Protein AF-A0A8T1AD90-F1 (afdb_monomer)

Foldseek 3Di:
DDDPVNVVVVDPPDDAPFPDAQLDCPLADQDPVLVVVVDDPVDCVSSVVLVVLLVLLVVLLPPDPPPPDPDPPNSVNRVSRRVSRVVCNVPVPVSVVSSVVSNVCSCQQPLLNLQVVQQVVCVVVPHARAAEPPDDRPPDDVPGDHDYPCLLVPVDPRDDDPVSNVSNVSSVVSVVVVPDDPPDDDDDDDDDDDDDDDDDDDDDDPDDDDDDPDDDDDDPPDDDDDD

pLDDT: mean 71.83, std 21.8, range [30.34, 95.38]

Structure (mmCIF, N/CA/C/O backbone):
data_AF-A0A8T1AD90-F1
#
_entry.id   AF-A0A8T1AD90-F1
#
loop_
_atom_site.group_PDB
_atom_site.id
_atom_site.type_symbol
_atom_site.label_atom_id
_atom_site.label_alt_id
_atom_site.label_comp_id
_atom_site.label_asym_id
_atom_site.label_entity_id
_atom_site.label_seq_id
_atom_site.pdbx_PDB_ins_code
_atom_site.Cartn_x
_atom_site.Cartn_y
_atom_site.Cartn_z
_atom_site.occupancy
_atom_site.B_iso_or_equiv
_atom_site.auth_seq_id
_atom_site.auth_comp_id
_atom_site.auth_asym_id
_atom_site.auth_atom_id
_atom_site.pdbx_PDB_model_num
ATOM 1 N N . MET A 1 1 ? -10.059 11.463 -16.203 1.00 47.72 1 MET A N 1
ATOM 2 C CA . MET A 1 1 ? -8.602 11.655 -16.019 1.00 47.72 1 MET A CA 1
ATOM 3 C C . MET A 1 1 ? -8.106 12.549 -17.139 1.00 47.72 1 MET A C 1
ATOM 5 O O . MET A 1 1 ? -8.486 12.260 -18.266 1.00 47.72 1 MET A O 1
ATOM 9 N N . PRO A 1 2 ? -7.316 13.602 -16.873 1.00 40.94 2 PRO A N 1
ATOM 10 C CA . PRO A 1 2 ? -6.722 14.386 -17.947 1.00 40.94 2 PRO A CA 1
ATOM 11 C C . PRO A 1 2 ? -5.694 13.547 -18.714 1.00 40.94 2 PRO A C 1
ATOM 13 O O . PRO A 1 2 ? -4.922 12.783 -18.128 1.00 40.94 2 PRO A O 1
ATOM 16 N N . SER A 1 3 ? -5.729 13.675 -20.031 1.00 43.53 3 SER A N 1
ATOM 17 C CA . SER A 1 3 ? -4.848 13.013 -20.989 1.00 43.53 3 SER A CA 1
ATOM 18 C C . SER A 1 3 ? -3.426 13.592 -20.950 1.00 43.53 3 SER A C 1
ATOM 20 O O . SER A 1 3 ? -3.210 14.742 -20.562 1.00 43.53 3 SER A O 1
ATOM 22 N N . ALA A 1 4 ? -2.431 12.813 -21.386 1.00 50.38 4 ALA A N 1
ATOM 23 C CA . ALA A 1 4 ? -1.034 13.262 -21.455 1.00 50.38 4 ALA A CA 1
ATOM 24 C C . ALA A 1 4 ? -0.864 14.552 -22.291 1.00 50.38 4 ALA A C 1
ATOM 26 O O . ALA A 1 4 ? -0.033 15.399 -21.965 1.00 50.38 4 ALA A O 1
ATOM 27 N N . SER A 1 5 ? -1.704 14.739 -23.314 1.00 48.34 5 SER A N 1
ATOM 28 C CA . SER A 1 5 ? -1.765 15.938 -24.161 1.00 48.34 5 SER A CA 1
ATOM 29 C C . SER A 1 5 ? -2.333 17.170 -23.447 1.00 48.34 5 SER A C 1
ATOM 31 O O . SER A 1 5 ? -1.858 18.285 -23.674 1.00 48.34 5 SER A O 1
ATOM 33 N N . GLU A 1 6 ? -3.305 16.995 -22.548 1.00 47.72 6 GLU A N 1
ATOM 34 C CA . GLU A 1 6 ? -3.848 18.088 -21.725 1.00 47.72 6 GLU A CA 1
ATOM 35 C C . GLU A 1 6 ? -2.859 18.530 -20.643 1.00 47.72 6 GLU A C 1
ATOM 37 O O . GLU A 1 6 ? -2.827 19.704 -20.272 1.00 47.72 6 GLU A O 1
ATOM 42 N N . ILE A 1 7 ? -2.019 17.609 -20.164 1.00 55.69 7 ILE A N 1
ATOM 43 C CA . ILE A 1 7 ? -0.925 17.916 -19.236 1.00 55.69 7 ILE A CA 1
ATOM 44 C C . ILE A 1 7 ? 0.184 18.683 -19.973 1.00 55.69 7 ILE A C 1
ATOM 46 O O . ILE A 1 7 ? 0.653 19.697 -19.464 1.00 55.69 7 ILE A O 1
ATOM 50 N N . ALA A 1 8 ? 0.543 18.265 -21.193 1.00 53.84 8 ALA A N 1
ATOM 51 C CA . ALA A 1 8 ? 1.548 18.936 -22.021 1.00 53.84 8 ALA A CA 1
ATOM 52 C C . ALA A 1 8 ? 1.133 20.358 -22.444 1.00 53.84 8 ALA A C 1
ATOM 54 O O . ALA A 1 8 ? 1.942 21.280 -22.381 1.00 53.84 8 ALA A O 1
ATOM 55 N N . SER A 1 9 ? -0.137 20.565 -22.806 1.00 55.19 9 SER A N 1
ATOM 56 C CA . SER A 1 9 ? -0.633 21.872 -23.276 1.00 55.19 9 SER A CA 1
ATOM 57 C C . SER A 1 9 ? -0.700 22.937 -22.173 1.00 55.19 9 SER A C 1
ATOM 59 O O . SER A 1 9 ? -0.642 24.129 -22.461 1.00 55.19 9 SER A O 1
ATOM 61 N N . ARG A 1 10 ? -0.785 22.530 -20.898 1.00 54.84 10 ARG A N 1
ATOM 62 C CA . ARG A 1 10 ? -0.730 23.447 -19.743 1.00 54.84 10 ARG A CA 1
ATOM 63 C C . ARG A 1 10 ? 0.702 23.884 -19.389 1.00 54.84 10 ARG A C 1
ATOM 65 O O . ARG A 1 10 ? 0.864 24.833 -18.628 1.00 54.84 10 ARG A O 1
ATOM 72 N N . LEU A 1 11 ? 1.728 23.210 -19.920 1.00 56.22 11 LEU A N 1
ATOM 73 C CA . LEU A 1 11 ? 3.147 23.365 -19.568 1.00 56.22 11 LEU A CA 1
ATOM 74 C C . LEU A 1 11 ? 3.902 24.318 -20.510 1.00 56.22 11 LEU A C 1
ATOM 76 O O . LEU A 1 11 ? 4.993 23.994 -20.977 1.00 56.22 11 LEU A O 1
ATOM 80 N N . GLY A 1 12 ? 3.346 25.503 -20.782 1.00 42.62 12 GLY A N 1
ATOM 81 C CA . GLY A 1 12 ? 4.057 26.553 -21.517 1.00 42.62 12 GLY A CA 1
ATOM 82 C C . GLY A 1 12 ? 5.524 26.691 -21.068 1.00 42.62 12 GLY A C 1
ATOM 83 O O . GLY A 1 12 ? 5.806 27.009 -19.917 1.00 42.62 12 GLY A O 1
ATOM 84 N N . ALA A 1 13 ? 6.444 26.393 -21.991 1.00 45.44 13 ALA A N 1
ATOM 85 C CA . ALA A 1 13 ? 7.858 26.780 -22.034 1.00 45.44 13 ALA A CA 1
ATOM 86 C C . ALA A 1 13 ? 8.717 26.689 -20.748 1.00 45.44 13 ALA A C 1
ATOM 88 O O . ALA A 1 13 ? 9.673 27.445 -20.604 1.00 45.44 13 ALA A O 1
ATOM 89 N N . THR A 1 14 ? 8.475 25.735 -19.848 1.00 47.16 14 THR A N 1
ATOM 90 C CA . THR A 1 14 ? 9.483 25.304 -18.854 1.00 47.16 14 THR A CA 1
ATOM 91 C C . THR A 1 14 ? 9.421 23.789 -18.687 1.00 47.16 14 THR A C 1
ATOM 93 O O . THR A 1 14 ? 8.702 23.251 -17.848 1.00 47.16 14 THR A O 1
ATOM 96 N N . SER A 1 15 ? 10.159 23.081 -19.546 1.00 45.94 15 SER A N 1
ATOM 97 C CA . SER A 1 15 ? 10.286 21.624 -19.473 1.00 45.94 15 SER A CA 1
ATOM 98 C C . SER A 1 15 ? 10.858 21.224 -18.105 1.00 45.94 15 SER A C 1
ATOM 100 O O . SER A 1 15 ? 11.921 21.726 -17.729 1.00 45.94 15 SER A O 1
ATOM 102 N N . PRO A 1 16 ? 10.201 20.340 -17.334 1.00 48.66 16 PRO A N 1
ATOM 103 C CA . PRO A 1 16 ? 10.769 19.844 -16.088 1.00 48.66 16 PRO A CA 1
ATOM 104 C C . PRO A 1 16 ? 12.030 18.998 -16.363 1.00 48.66 16 PRO A C 1
ATOM 106 O O . PRO A 1 16 ? 12.151 18.414 -17.441 1.00 48.66 16 PRO A O 1
ATOM 109 N N . PRO A 1 17 ? 12.947 18.855 -15.385 1.00 60.56 17 PRO A N 1
ATOM 110 C CA . PRO A 1 17 ? 14.215 18.124 -15.519 1.00 60.56 17 PRO A CA 1
ATOM 111 C C . PRO A 1 17 ? 14.019 16.600 -15.424 1.00 60.56 17 PRO A C 1
ATOM 113 O O . PRO A 1 17 ? 14.786 15.902 -14.767 1.00 60.56 17 PRO A O 1
ATOM 116 N N . ASN A 1 18 ? 12.935 16.076 -15.992 1.00 57.66 18 ASN A N 1
ATOM 117 C CA . ASN A 1 18 ? 12.527 14.688 -15.822 1.00 57.66 18 ASN A CA 1
ATOM 118 C C . ASN A 1 18 ? 12.572 13.976 -17.182 1.00 57.66 18 ASN A C 1
ATOM 120 O O . ASN A 1 18 ? 11.728 14.271 -18.024 1.00 57.66 18 ASN A O 1
ATOM 124 N N . PRO A 1 19 ? 13.524 13.046 -17.403 1.00 62.25 19 PRO A N 1
ATOM 125 C CA . PRO A 1 19 ? 13.692 12.373 -18.693 1.00 62.25 19 PRO A CA 1
ATOM 126 C C . PRO A 1 19 ? 12.549 11.407 -19.038 1.00 62.25 19 PRO A C 1
ATOM 128 O O . PRO A 1 19 ? 12.334 11.123 -20.211 1.00 62.25 19 PRO A O 1
ATOM 131 N N . ILE A 1 20 ? 11.802 10.914 -18.042 1.00 67.69 20 ILE A N 1
ATOM 132 C CA . ILE A 1 20 ? 10.651 10.023 -18.244 1.00 67.69 20 ILE A CA 1
ATOM 133 C C . ILE A 1 20 ? 9.374 10.749 -17.782 1.00 67.69 20 ILE A C 1
ATOM 135 O O . ILE A 1 20 ? 9.349 11.297 -16.673 1.00 67.69 20 ILE A O 1
ATOM 139 N N . PRO A 1 21 ? 8.305 10.783 -18.602 1.00 76.38 21 PRO A N 1
ATOM 140 C CA . PRO A 1 21 ? 7.024 11.327 -18.173 1.00 76.38 21 PRO A CA 1
ATOM 141 C C . PRO A 1 21 ? 6.379 10.453 -17.090 1.00 76.38 21 PRO A C 1
ATOM 143 O O . PRO A 1 21 ? 6.523 9.229 -17.075 1.00 76.38 21 PRO A O 1
ATOM 146 N N . LEU A 1 22 ? 5.627 11.080 -16.184 1.00 84.88 22 LEU A N 1
ATOM 147 C CA . LEU A 1 22 ? 4.940 10.380 -15.101 1.00 84.88 22 LEU A CA 1
ATOM 148 C C . LEU A 1 22 ? 4.026 9.269 -15.644 1.00 84.88 22 LEU A C 1
ATOM 150 O O . LEU A 1 22 ? 3.240 9.503 -16.560 1.00 84.88 22 LEU A O 1
ATOM 154 N N . TYR A 1 23 ? 4.117 8.081 -15.042 1.00 86.62 23 TYR A N 1
ATOM 155 C CA . TYR A 1 23 ? 3.321 6.890 -15.375 1.00 86.62 23 TYR A CA 1
ATOM 156 C C . TYR A 1 23 ? 3.558 6.288 -16.764 1.00 86.62 23 TYR A C 1
ATOM 158 O O . TYR A 1 23 ? 2.853 5.360 -17.170 1.00 86.62 23 TYR A O 1
ATOM 166 N N . VAL A 1 24 ? 4.585 6.744 -17.480 1.00 87.38 24 VAL A N 1
ATOM 167 C CA . VAL A 1 24 ? 5.045 6.072 -18.695 1.00 87.38 24 VAL A CA 1
ATOM 168 C C . VAL A 1 24 ? 5.931 4.893 -18.304 1.00 87.38 24 VAL A C 1
ATOM 170 O O . VAL A 1 24 ? 6.946 5.060 -17.629 1.00 87.38 24 VAL A O 1
ATOM 173 N N . CYS A 1 25 ? 5.527 3.694 -18.728 1.00 87.88 25 CYS A N 1
ATOM 174 C CA . CYS A 1 25 ? 6.170 2.425 -18.368 1.00 87.88 25 CYS A CA 1
ATOM 175 C C . CYS A 1 25 ? 7.038 1.835 -19.494 1.00 87.88 25 CYS A C 1
ATOM 177 O O . CYS A 1 25 ? 7.529 0.718 -19.356 1.00 87.88 25 CYS A O 1
ATOM 179 N N . SER A 1 26 ? 7.222 2.542 -20.617 1.00 86.25 26 SER A N 1
ATOM 180 C CA . SER A 1 26 ? 8.004 2.047 -21.766 1.00 86.25 26 SER A CA 1
ATOM 181 C C . SER A 1 26 ? 9.475 1.797 -21.428 1.00 86.25 26 SER A C 1
ATOM 183 O O . SER A 1 26 ? 10.098 0.928 -22.021 1.00 86.25 26 SER A O 1
ATOM 185 N N .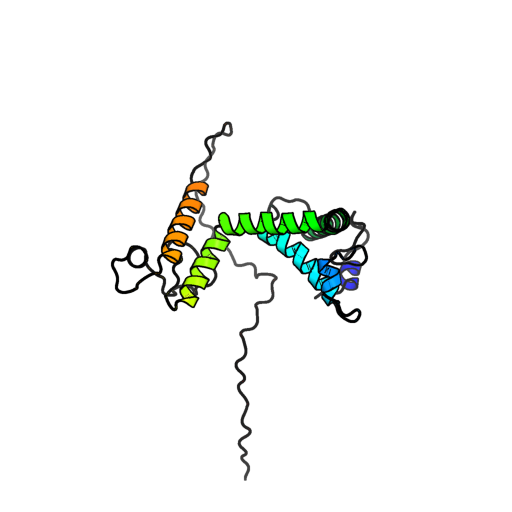 ALA A 1 27 ? 10.014 2.535 -20.457 1.00 88.69 27 ALA A N 1
ATOM 186 C CA . ALA A 1 27 ? 11.382 2.380 -19.979 1.00 88.69 27 ALA A CA 1
ATOM 187 C C . ALA A 1 27 ? 11.537 1.310 -18.882 1.00 88.69 27 ALA A C 1
ATOM 189 O O . ALA A 1 27 ? 12.661 1.048 -18.471 1.00 88.69 27 ALA A O 1
ATOM 190 N N . ILE A 1 28 ? 10.448 0.725 -18.371 1.00 92.06 28 ILE A N 1
ATOM 191 C CA . ILE A 1 28 ? 10.500 -0.303 -17.320 1.00 92.06 28 ILE A CA 1
ATOM 192 C C . ILE A 1 28 ? 10.705 -1.666 -17.979 1.00 92.06 28 ILE A C 1
ATOM 194 O O . ILE A 1 28 ? 10.002 -1.979 -18.940 1.00 92.06 28 ILE A O 1
ATOM 198 N N . VAL A 1 29 ? 11.624 -2.476 -17.457 1.00 92.38 29 VAL A N 1
ATOM 199 C CA . VAL A 1 29 ? 11.829 -3.870 -17.879 1.00 92.38 29 VAL A CA 1
ATOM 200 C C . VAL A 1 29 ? 11.036 -4.791 -16.955 1.00 92.38 29 VAL A C 1
ATOM 202 O O . VAL A 1 29 ? 11.099 -4.644 -15.735 1.00 92.38 29 VAL A O 1
ATOM 205 N N . ASP A 1 30 ? 10.284 -5.730 -17.531 1.00 93.12 30 ASP A N 1
ATOM 206 C CA . ASP A 1 30 ? 9.505 -6.694 -16.751 1.00 93.12 30 ASP A CA 1
ATOM 207 C C . ASP A 1 30 ? 10.438 -7.674 -16.036 1.00 93.12 30 ASP A C 1
ATOM 209 O O . ASP A 1 30 ? 11.287 -8.320 -16.653 1.00 93.12 30 ASP A O 1
ATOM 213 N N . ASP A 1 31 ? 10.280 -7.781 -14.719 1.00 92.94 31 ASP A N 1
ATOM 214 C CA . ASP A 1 31 ? 10.932 -8.813 -13.928 1.00 92.94 31 ASP A CA 1
ATOM 215 C C . ASP A 1 31 ? 10.175 -10.144 -14.039 1.00 92.94 31 ASP A C 1
ATOM 217 O O . ASP A 1 31 ? 9.110 -10.214 -14.645 1.00 92.94 31 ASP A O 1
ATOM 221 N N . ALA A 1 32 ? 10.703 -11.218 -13.447 1.00 91.62 32 ALA A N 1
ATOM 222 C CA . ALA A 1 32 ? 10.071 -12.538 -13.535 1.00 91.62 32 ALA A CA 1
ATOM 223 C C . ALA A 1 32 ? 8.611 -12.536 -13.034 1.00 91.62 32 ALA A C 1
ATOM 225 O O . ALA A 1 32 ? 7.762 -13.201 -13.623 1.00 91.62 32 ALA A O 1
ATOM 226 N N . GLU A 1 33 ? 8.308 -11.762 -11.985 1.00 92.00 33 GLU A N 1
ATOM 227 C CA . GLU A 1 33 ? 6.943 -11.622 -11.467 1.00 92.00 33 GLU A CA 1
ATOM 228 C C . GLU A 1 33 ? 6.033 -10.849 -12.428 1.00 92.00 33 GLU A C 1
ATOM 230 O O . GLU A 1 33 ? 4.909 -11.283 -12.663 1.00 92.00 33 GLU A O 1
ATOM 235 N N . ALA A 1 34 ? 6.493 -9.732 -13.002 1.00 90.88 34 ALA A N 1
ATOM 236 C CA . ALA A 1 34 ? 5.720 -8.982 -13.992 1.00 90.88 34 ALA A CA 1
ATOM 237 C C . ALA A 1 34 ? 5.519 -9.782 -15.292 1.00 90.88 34 ALA A C 1
ATOM 239 O O . ALA A 1 34 ? 4.420 -9.796 -15.841 1.00 90.88 34 ALA A O 1
ATOM 240 N N . ALA A 1 35 ? 6.544 -10.502 -15.752 1.00 90.31 35 ALA A N 1
ATOM 241 C CA . ALA A 1 35 ? 6.473 -11.340 -16.947 1.00 90.31 35 ALA A CA 1
ATOM 242 C C . ALA A 1 35 ? 5.465 -12.493 -16.791 1.00 90.31 35 ALA A C 1
ATOM 244 O O . ALA A 1 35 ? 4.760 -12.829 -17.742 1.00 90.31 35 ALA A O 1
ATOM 245 N N . ALA A 1 36 ? 5.347 -13.058 -15.585 1.00 92.75 36 ALA A N 1
ATOM 246 C CA . ALA A 1 36 ? 4.388 -14.118 -15.276 1.00 92.75 36 ALA A CA 1
ATOM 247 C C . ALA A 1 36 ? 2.921 -13.649 -15.259 1.00 92.75 36 ALA A C 1
ATOM 249 O O . ALA A 1 36 ? 2.020 -14.482 -15.306 1.00 92.75 36 ALA A O 1
ATOM 250 N N . GLN A 1 37 ? 2.658 -12.336 -15.210 1.00 89.19 37 GLN A N 1
ATOM 251 C CA . GLN A 1 37 ? 1.289 -11.804 -15.246 1.00 89.19 37 GLN A CA 1
ATOM 252 C C . GLN A 1 37 ? 0.655 -11.866 -16.641 1.00 89.19 37 GLN A C 1
ATOM 254 O O . GLN A 1 37 ? -0.552 -11.672 -16.752 1.00 89.19 37 GLN A O 1
ATOM 259 N N . HIS A 1 38 ? 1.443 -12.119 -17.697 1.00 86.81 38 HIS A N 1
ATOM 260 C CA . HIS A 1 38 ? 0.965 -12.220 -19.082 1.00 86.81 38 HIS A CA 1
ATOM 261 C C . HIS A 1 38 ? 0.038 -11.061 -19.489 1.00 86.81 38 HIS A C 1
ATOM 263 O O . HIS A 1 38 ? -1.072 -11.276 -19.971 1.00 86.81 38 HIS A O 1
ATOM 269 N N . PHE A 1 39 ? 0.491 -9.822 -19.267 1.00 87.44 39 PHE A N 1
ATOM 270 C CA . PHE A 1 39 ? -0.317 -8.633 -19.532 1.00 87.44 39 PHE A CA 1
ATOM 271 C C . PHE A 1 39 ? -0.819 -8.581 -20.978 1.00 87.44 39 PHE A C 1
ATOM 273 O O . PHE A 1 39 ? -0.049 -8.764 -21.925 1.00 87.44 39 PHE A O 1
ATOM 280 N N . ASP A 1 40 ? -2.095 -8.236 -21.146 1.00 84.00 40 ASP A N 1
ATOM 281 C CA . ASP A 1 40 ? -2.649 -7.981 -22.470 1.00 84.00 40 ASP A CA 1
ATOM 282 C C . ASP A 1 40 ? -2.076 -6.671 -23.029 1.00 84.00 40 ASP A C 1
ATOM 284 O O . ASP A 1 40 ? -2.262 -5.590 -22.458 1.00 84.00 40 ASP A O 1
ATOM 288 N N . SER A 1 41 ? -1.405 -6.777 -24.178 1.00 78.88 41 SER A N 1
ATOM 289 C CA . SER A 1 41 ? -0.777 -5.661 -24.895 1.00 78.88 41 SER A CA 1
ATOM 290 C C . SER A 1 41 ? -1.779 -4.590 -25.341 1.00 78.88 41 SER A C 1
ATOM 292 O O . SER A 1 41 ? -1.384 -3.445 -25.560 1.00 78.88 41 SER A O 1
ATOM 294 N N . MET A 1 42 ? -3.065 -4.936 -25.451 1.00 77.56 42 MET A N 1
ATOM 295 C CA . MET A 1 42 ? -4.140 -4.012 -25.829 1.00 77.56 42 MET A CA 1
ATOM 296 C C . MET A 1 42 ? -4.718 -3.229 -24.645 1.00 77.56 42 MET A C 1
ATOM 298 O O . MET A 1 42 ? -5.578 -2.365 -24.831 1.00 77.56 42 MET A O 1
ATOM 302 N N . THR A 1 43 ? -4.259 -3.502 -23.423 1.00 86.00 43 THR A N 1
ATOM 303 C CA . THR A 1 43 ? -4.820 -2.914 -22.204 1.00 86.00 43 THR A CA 1
ATOM 304 C C . THR A 1 43 ? -3.791 -2.103 -21.427 1.00 86.00 43 THR A C 1
ATOM 306 O O . THR A 1 43 ? -2.580 -2.235 -21.583 1.00 86.00 43 THR A O 1
ATOM 309 N N . ASN A 1 44 ? -4.281 -1.278 -20.501 1.00 88.31 44 ASN A N 1
ATOM 310 C CA . ASN A 1 44 ? -3.424 -0.563 -19.560 1.00 88.31 44 ASN A CA 1
ATOM 311 C C . ASN A 1 44 ? -2.961 -1.433 -18.375 1.00 88.31 44 ASN A C 1
ATOM 313 O O . ASN A 1 44 ? -2.360 -0.893 -17.452 1.00 88.31 44 ASN A O 1
ATOM 317 N N . GLN A 1 45 ? -3.178 -2.756 -18.389 1.00 90.19 45 GLN A N 1
ATOM 318 C CA . GLN A 1 45 ? -2.883 -3.644 -17.253 1.00 90.19 45 GLN A CA 1
ATOM 319 C C . GLN A 1 45 ? -1.432 -3.543 -16.782 1.00 90.19 45 GLN A C 1
ATOM 321 O O . GLN A 1 45 ? -1.181 -3.321 -15.600 1.00 90.19 45 GLN A O 1
ATOM 326 N N . ARG A 1 46 ? -0.472 -3.628 -17.713 1.00 91.25 46 ARG A N 1
ATOM 327 C CA . ARG A 1 46 ? 0.958 -3.507 -17.395 1.00 91.25 46 ARG A CA 1
ATOM 328 C C . ARG A 1 46 ? 1.277 -2.164 -16.742 1.00 91.25 46 ARG A C 1
ATOM 330 O O . ARG A 1 46 ? 2.025 -2.083 -15.772 1.00 91.25 46 ARG A O 1
ATOM 337 N N . ARG A 1 47 ? 0.702 -1.090 -17.281 1.00 91.56 47 ARG A N 1
ATOM 338 C CA . ARG A 1 47 ? 0.905 0.263 -16.765 1.00 91.56 47 ARG A CA 1
ATOM 339 C C . ARG A 1 47 ? 0.316 0.394 -15.361 1.00 91.56 47 ARG A C 1
ATOM 341 O O . ARG A 1 47 ? 0.995 0.867 -14.456 1.00 91.56 47 ARG A O 1
ATOM 348 N N . ASP A 1 48 ? -0.919 -0.052 -15.176 1.00 91.62 48 ASP A N 1
ATOM 349 C CA . ASP A 1 48 ? -1.637 0.048 -13.908 1.00 91.62 48 ASP A CA 1
ATOM 350 C C . ASP A 1 48 ? -0.971 -0.818 -12.823 1.00 91.62 48 ASP A C 1
ATOM 352 O O . ASP A 1 48 ? -0.889 -0.396 -11.670 1.00 91.62 48 ASP A O 1
ATOM 356 N N . TYR A 1 49 ? -0.378 -1.955 -13.204 1.00 93.12 49 TYR A N 1
ATOM 357 C CA . TYR A 1 49 ? 0.452 -2.790 -12.334 1.00 93.12 49 TYR A CA 1
ATOM 358 C C . TYR A 1 49 ? 1.657 -2.029 -11.756 1.00 93.12 49 TYR A C 1
ATOM 360 O O . TYR A 1 49 ? 1.824 -1.953 -10.536 1.00 93.12 49 TYR A O 1
ATOM 368 N N . PHE A 1 50 ? 2.479 -1.405 -12.607 1.00 93.56 50 PHE A N 1
ATOM 369 C CA . PHE A 1 50 ? 3.651 -0.651 -12.141 1.00 93.56 50 PHE A CA 1
ATOM 370 C C . PHE A 1 50 ? 3.277 0.634 -11.399 1.00 93.56 50 PHE A C 1
ATOM 372 O O . PHE A 1 50 ? 3.955 1.012 -10.439 1.00 93.56 50 PHE A O 1
ATOM 379 N N . ILE A 1 51 ? 2.181 1.288 -11.794 1.00 93.19 51 ILE A N 1
ATOM 380 C CA . ILE A 1 51 ? 1.599 2.397 -11.027 1.00 93.19 51 ILE A CA 1
ATOM 381 C C . ILE A 1 51 ? 1.221 1.919 -9.618 1.00 93.19 51 ILE A C 1
ATOM 383 O O . ILE A 1 51 ? 1.517 2.616 -8.644 1.00 93.19 51 ILE A O 1
ATOM 387 N N . GLY A 1 52 ? 0.614 0.734 -9.507 1.00 93.38 52 GLY A N 1
ATOM 388 C CA . GLY A 1 52 ? 0.274 0.090 -8.240 1.00 93.38 52 GLY A CA 1
ATOM 389 C C . GLY A 1 52 ? 1.493 -0.090 -7.340 1.00 93.38 52 GLY A C 1
ATOM 390 O O . GLY A 1 52 ? 1.514 0.468 -6.245 1.00 93.38 52 GLY A O 1
ATOM 391 N N . LEU A 1 53 ? 2.543 -0.756 -7.832 1.00 93.50 53 LEU A N 1
ATOM 392 C CA . LEU A 1 53 ? 3.787 -0.981 -7.076 1.00 93.50 53 LEU A CA 1
ATOM 393 C C . LEU A 1 53 ? 4.432 0.325 -6.588 1.00 93.50 53 LEU A C 1
ATOM 395 O O . LEU A 1 53 ? 4.885 0.432 -5.444 1.00 93.50 53 LEU A O 1
ATOM 399 N N . PHE A 1 54 ? 4.463 1.341 -7.451 1.00 92.88 54 PHE A N 1
ATOM 400 C CA . PHE A 1 54 ? 4.999 2.653 -7.104 1.00 92.88 54 PHE A CA 1
ATOM 401 C C . PHE A 1 5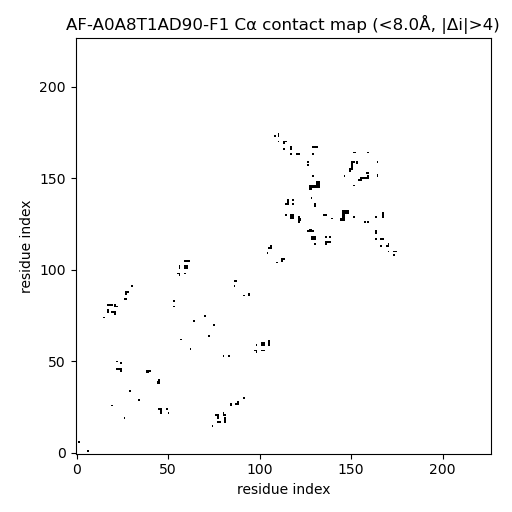4 ? 4.224 3.305 -5.947 1.00 92.88 54 PHE A C 1
ATOM 403 O O . PHE A 1 54 ? 4.821 3.827 -4.994 1.00 92.88 54 PHE A O 1
ATOM 410 N N . HIS A 1 55 ? 2.892 3.282 -6.017 1.00 89.50 55 HIS A N 1
ATOM 411 C CA . HIS A 1 55 ? 2.045 3.877 -4.984 1.00 89.50 55 HIS A CA 1
ATOM 412 C C . HIS A 1 55 ? 1.996 3.049 -3.707 1.00 89.50 55 HIS A C 1
ATOM 414 O O . HIS A 1 55 ? 1.920 3.637 -2.631 1.00 89.50 55 HIS A O 1
ATOM 420 N N . GLU A 1 56 ? 2.117 1.729 -3.795 1.00 91.88 56 GLU A N 1
ATOM 421 C CA . GLU A 1 56 ? 2.198 0.825 -2.648 1.00 91.88 56 GLU A CA 1
ATOM 422 C C . GLU A 1 56 ? 3.404 1.171 -1.766 1.00 91.88 56 GLU A C 1
ATOM 424 O O . GLU A 1 56 ? 3.247 1.462 -0.573 1.00 91.88 56 GLU A O 1
ATOM 429 N N . LEU A 1 57 ? 4.603 1.284 -2.359 1.00 90.38 57 LEU A N 1
ATOM 430 C CA . LEU A 1 57 ? 5.788 1.708 -1.609 1.00 90.38 57 LEU A CA 1
ATOM 431 C C . LEU A 1 57 ? 5.576 3.086 -0.974 1.00 90.38 57 LEU A C 1
ATOM 433 O O . LEU A 1 57 ? 5.931 3.309 0.186 1.00 90.38 57 LEU A O 1
ATOM 437 N N . ARG A 1 58 ? 5.020 4.033 -1.735 1.00 88.69 58 ARG A N 1
ATOM 438 C CA . ARG A 1 58 ? 4.813 5.412 -1.277 1.00 88.69 58 ARG A CA 1
ATOM 439 C C . ARG A 1 58 ? 3.812 5.486 -0.123 1.00 88.69 58 ARG A C 1
ATOM 441 O O . ARG A 1 58 ? 4.041 6.241 0.827 1.00 88.69 58 ARG A O 1
ATOM 448 N N . TRP A 1 59 ? 2.740 4.704 -0.198 1.00 86.06 59 TRP A N 1
ATOM 449 C CA . TRP A 1 59 ? 1.707 4.599 0.823 1.00 86.06 59 TRP A CA 1
ATOM 450 C C . TRP A 1 59 ? 2.281 4.045 2.127 1.00 86.06 59 TRP A C 1
ATOM 452 O O . TRP A 1 59 ? 2.209 4.715 3.166 1.00 86.06 59 TRP A O 1
ATOM 462 N N . HIS A 1 60 ? 2.934 2.881 2.066 1.00 86.81 60 HIS A N 1
ATOM 463 C CA . HIS A 1 60 ? 3.499 2.237 3.252 1.00 86.81 60 HIS A CA 1
ATOM 464 C C . HIS A 1 60 ? 4.673 3.024 3.841 1.00 86.81 60 HIS A C 1
ATOM 466 O O . HIS A 1 60 ? 4.794 3.134 5.062 1.00 86.81 60 HIS A O 1
ATOM 472 N N . ALA A 1 61 ? 5.487 3.680 3.007 1.00 82.94 61 ALA A N 1
ATOM 473 C CA . ALA A 1 61 ? 6.586 4.522 3.481 1.00 82.94 61 ALA A CA 1
ATOM 474 C C . ALA A 1 61 ? 6.108 5.760 4.257 1.00 82.94 61 ALA A C 1
ATOM 476 O O . ALA A 1 61 ? 6.936 6.440 4.864 1.00 82.94 61 ALA A O 1
ATOM 477 N N . SER A 1 62 ? 4.803 6.077 4.235 1.00 65.81 62 SER A N 1
ATOM 478 C CA . SER A 1 62 ? 4.190 7.195 4.967 1.00 65.81 62 SER A CA 1
ATOM 479 C C . SER A 1 62 ? 4.930 8.527 4.791 1.00 65.81 62 SER A C 1
ATOM 481 O O . SER A 1 62 ? 4.887 9.402 5.661 1.00 65.81 62 SER A O 1
ATOM 483 N N . LYS A 1 63 ? 5.593 8.715 3.642 1.00 60.00 63 LYS A N 1
ATOM 484 C CA . LYS A 1 63 ? 6.243 9.974 3.287 1.00 60.00 63 LYS A CA 1
ATOM 485 C C . LYS A 1 63 ? 5.157 10.959 2.884 1.00 60.00 63 LYS A C 1
ATOM 487 O O . LYS A 1 63 ? 4.854 11.123 1.705 1.00 60.00 63 LYS A O 1
ATOM 492 N N . ARG A 1 64 ? 4.554 11.624 3.872 1.00 53.25 64 ARG A N 1
ATOM 493 C CA . ARG A 1 64 ? 3.827 12.864 3.602 1.00 53.25 64 ARG A CA 1
ATOM 494 C C . ARG A 1 64 ? 4.816 13.817 2.946 1.00 53.25 64 ARG A C 1
ATOM 496 O O . ARG A 1 64 ? 5.895 14.055 3.490 1.00 53.25 64 ARG A O 1
ATOM 503 N N . THR A 1 65 ? 4.459 14.342 1.779 1.0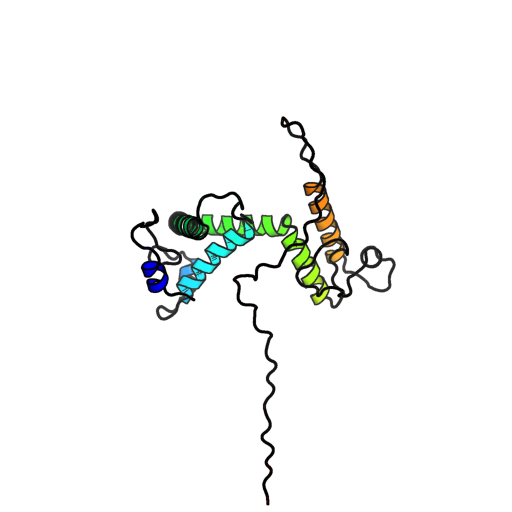0 51.78 65 THR A N 1
ATOM 504 C CA . THR A 1 65 ? 5.127 15.528 1.254 1.00 51.78 65 THR A CA 1
ATOM 505 C C . THR A 1 65 ? 5.078 16.562 2.370 1.00 51.78 65 THR A C 1
ATOM 507 O O . THR A 1 65 ? 4.026 16.845 2.948 1.00 51.78 65 THR A O 1
ATOM 510 N N . SER A 1 66 ? 6.252 17.026 2.793 1.00 50.84 66 SER A N 1
ATOM 511 C CA . SER A 1 66 ? 6.320 18.080 3.792 1.00 50.84 66 SER A CA 1
ATOM 512 C C . SER A 1 66 ? 5.478 19.243 3.277 1.00 50.84 66 SER A C 1
ATOM 514 O O . SER A 1 66 ? 5.721 19.718 2.168 1.00 50.84 66 SER A O 1
ATOM 516 N N . ARG A 1 67 ? 4.522 19.733 4.079 1.00 58.91 67 ARG A N 1
ATOM 517 C CA . ARG A 1 67 ? 3.749 20.946 3.746 1.00 58.91 67 ARG A CA 1
ATOM 518 C C . ARG A 1 67 ? 4.652 22.173 3.525 1.00 58.91 67 ARG A C 1
ATOM 520 O O . ARG A 1 67 ? 4.181 23.186 3.036 1.00 58.91 67 ARG A O 1
ATOM 527 N N . LYS A 1 68 ? 5.942 22.081 3.881 1.00 62.56 68 LYS A N 1
ATOM 528 C CA . LYS A 1 68 ? 6.973 23.108 3.674 1.00 62.56 68 LYS A CA 1
ATOM 529 C C . LYS A 1 68 ? 7.794 22.914 2.387 1.00 62.56 68 LYS A C 1
ATOM 531 O O . LYS A 1 68 ? 8.757 23.649 2.180 1.00 62.56 68 LYS A O 1
ATOM 536 N N . SER A 1 69 ? 7.489 21.915 1.554 1.00 65.81 69 SER A N 1
ATOM 537 C CA . SER A 1 69 ? 8.202 21.706 0.288 1.00 65.81 69 SER A CA 1
ATOM 538 C C . SER A 1 69 ? 7.958 22.878 -0.661 1.00 65.81 69 SER A C 1
ATOM 540 O O . SER A 1 69 ? 6.815 23.179 -0.989 1.00 65.81 69 SER A O 1
ATOM 542 N N . LYS A 1 70 ? 9.040 23.505 -1.135 1.00 75.25 70 LYS A N 1
ATOM 543 C CA . LYS A 1 70 ? 8.989 24.519 -2.203 1.00 75.25 70 LYS A CA 1
ATOM 544 C C . LYS A 1 70 ? 8.774 23.902 -3.590 1.00 75.25 70 LYS A C 1
ATOM 546 O O . LYS A 1 70 ? 8.431 24.612 -4.526 1.00 75.25 70 LYS A O 1
ATOM 551 N N . VAL A 1 71 ? 9.008 22.594 -3.731 1.00 74.06 71 VAL A N 1
ATOM 552 C CA . VAL A 1 71 ? 8.819 21.870 -4.992 1.00 74.06 71 VAL A CA 1
ATOM 553 C C . VAL A 1 71 ? 7.331 21.559 -5.159 1.00 74.06 71 VAL A C 1
ATOM 555 O O . VAL A 1 71 ? 6.760 20.956 -4.241 1.00 74.06 71 VAL A O 1
ATOM 558 N N . PRO A 1 72 ? 6.712 21.922 -6.302 1.00 81.25 72 PRO A N 1
ATOM 559 C CA . PRO A 1 72 ? 5.333 21.557 -6.593 1.00 81.25 72 PRO A CA 1
ATOM 560 C C . PRO A 1 72 ? 5.127 20.045 -6.494 1.00 81.25 72 PRO A C 1
ATOM 562 O O . PRO A 1 72 ? 5.970 19.261 -6.934 1.00 81.25 72 PRO A O 1
ATOM 565 N N . GLU A 1 73 ? 3.991 19.625 -5.941 1.00 79.06 73 GLU A N 1
ATOM 566 C CA . GLU A 1 73 ? 3.710 18.211 -5.666 1.00 79.06 73 GLU A CA 1
ATOM 567 C C . GLU A 1 73 ? 3.840 17.325 -6.912 1.00 79.06 73 GLU A C 1
ATOM 569 O O . GLU A 1 73 ? 4.435 16.250 -6.845 1.00 79.06 73 GLU A O 1
ATOM 574 N N . TRP A 1 74 ? 3.364 17.806 -8.064 1.00 80.12 74 TRP A N 1
ATOM 575 C CA . TRP A 1 74 ? 3.469 17.073 -9.324 1.00 80.12 74 TRP A CA 1
ATOM 576 C C . TRP A 1 74 ? 4.930 16.870 -9.762 1.00 80.12 74 TRP A C 1
ATOM 578 O O . TRP A 1 74 ? 5.275 15.796 -10.248 1.00 80.12 74 TRP A O 1
ATOM 588 N N . VAL A 1 75 ? 5.815 17.852 -9.540 1.00 83.81 75 VAL A N 1
ATOM 589 C CA . VAL A 1 75 ? 7.243 17.749 -9.897 1.00 83.81 75 VAL A CA 1
ATOM 590 C C . VAL A 1 75 ? 7.917 16.689 -9.036 1.00 83.81 75 VAL A C 1
ATOM 592 O O . VAL A 1 75 ? 8.643 15.840 -9.555 1.00 83.81 75 VAL A O 1
ATOM 595 N N . ALA A 1 76 ? 7.637 16.703 -7.731 1.00 82.94 76 ALA A N 1
ATOM 596 C CA . ALA A 1 76 ? 8.144 15.697 -6.803 1.00 82.94 76 ALA A CA 1
ATOM 597 C C . ALA A 1 76 ? 7.634 14.291 -7.162 1.00 82.94 76 ALA A C 1
ATOM 599 O O . ALA A 1 76 ? 8.367 13.310 -7.024 1.00 82.94 76 ALA A O 1
ATOM 600 N N . LEU A 1 77 ? 6.394 14.191 -7.652 1.00 85.25 77 LEU A N 1
ATOM 601 C CA . LEU A 1 77 ? 5.809 12.936 -8.111 1.00 85.25 77 LEU A CA 1
ATOM 602 C C . LEU A 1 77 ? 6.545 12.398 -9.347 1.00 85.25 77 LEU A C 1
ATOM 604 O O . LEU A 1 77 ? 6.994 11.253 -9.313 1.00 85.25 77 LEU A O 1
ATOM 608 N N . CYS A 1 78 ? 6.773 13.232 -10.366 1.00 86.88 78 CYS A N 1
ATOM 609 C CA . CYS A 1 78 ? 7.563 12.871 -11.550 1.00 86.88 78 CYS A CA 1
ATOM 610 C C . CYS A 1 78 ? 8.995 12.437 -11.192 1.00 86.88 78 CYS A C 1
ATOM 612 O O . CYS A 1 78 ? 9.461 11.403 -11.661 1.00 86.88 78 CYS A O 1
ATOM 614 N N . GLN A 1 79 ? 9.679 13.173 -10.311 1.00 87.50 79 GLN A N 1
ATOM 615 C CA . GLN A 1 79 ? 11.027 12.806 -9.856 1.00 87.50 79 GLN A CA 1
ATOM 616 C C . GLN A 1 79 ? 11.037 11.448 -9.147 1.00 87.50 79 GLN A C 1
ATOM 618 O O . GLN A 1 79 ? 11.903 10.610 -9.397 1.00 87.50 79 GLN A O 1
ATOM 623 N N . SER A 1 80 ? 10.052 11.204 -8.278 1.00 88.44 80 SER A N 1
ATOM 624 C CA . SER A 1 80 ? 9.945 9.923 -7.578 1.00 88.44 80 SER A CA 1
ATOM 625 C C . SER A 1 80 ? 9.587 8.758 -8.504 1.00 88.44 80 SER A C 1
ATOM 627 O O . SER A 1 80 ? 10.049 7.647 -8.258 1.00 88.44 80 SER A O 1
ATOM 629 N N . TRP A 1 81 ? 8.825 9.006 -9.574 1.00 91.50 81 TRP A N 1
ATOM 630 C CA . TRP A 1 81 ? 8.560 8.017 -10.619 1.00 91.50 81 TRP A CA 1
ATOM 631 C C . TRP A 1 81 ? 9.839 7.648 -11.376 1.00 91.50 81 TRP A C 1
ATOM 633 O O . TRP A 1 81 ? 10.134 6.469 -11.533 1.00 91.50 81 TRP A O 1
ATOM 643 N N . ASN A 1 82 ? 10.661 8.627 -11.755 1.00 90.81 82 ASN A N 1
ATOM 644 C CA . ASN A 1 82 ? 11.926 8.357 -12.450 1.00 90.81 82 ASN A CA 1
ATOM 645 C C . ASN A 1 82 ? 12.887 7.541 -11.583 1.00 90.81 82 ASN A C 1
ATOM 647 O O . ASN A 1 82 ? 13.454 6.552 -12.043 1.00 90.81 82 ASN A O 1
ATOM 651 N N . ALA A 1 83 ? 12.994 7.898 -10.300 1.00 91.12 83 ALA A N 1
ATOM 652 C CA . ALA A 1 83 ? 13.767 7.122 -9.338 1.00 91.12 83 ALA A CA 1
ATOM 653 C C . ALA A 1 83 ? 13.199 5.706 -9.151 1.00 91.12 83 ALA A C 1
ATOM 655 O O . ALA A 1 83 ? 13.955 4.774 -8.887 1.00 91.12 83 ALA A O 1
ATOM 656 N N . PHE A 1 84 ? 11.881 5.523 -9.257 1.00 93.00 84 PHE A N 1
ATOM 657 C CA . PHE A 1 84 ? 11.279 4.194 -9.253 1.00 93.00 84 PHE A CA 1
ATOM 658 C C . PHE A 1 84 ? 11.731 3.378 -10.464 1.00 93.00 84 PHE A C 1
ATOM 660 O O . PHE A 1 84 ? 12.262 2.292 -10.255 1.00 93.00 84 PHE A O 1
ATOM 667 N N . VAL A 1 85 ? 11.602 3.915 -11.682 1.00 93.50 85 VAL A N 1
ATOM 668 C CA . VAL A 1 85 ? 12.011 3.222 -12.916 1.00 93.50 85 VAL A CA 1
ATOM 669 C C . VAL A 1 85 ? 13.487 2.820 -12.860 1.00 93.50 85 VAL A C 1
ATOM 671 O O . VAL A 1 85 ? 13.818 1.662 -13.099 1.00 93.50 85 VAL A O 1
ATOM 674 N N . GLU A 1 86 ? 14.371 3.743 -12.475 1.00 93.19 86 GLU A N 1
ATOM 675 C CA . GLU A 1 86 ? 15.811 3.478 -12.378 1.00 93.19 86 GLU A CA 1
ATOM 676 C C . GLU A 1 86 ? 16.134 2.394 -11.337 1.00 93.19 86 GLU A C 1
ATOM 678 O O . GLU A 1 86 ? 16.857 1.441 -11.628 1.00 93.19 86 GLU A O 1
ATOM 683 N N . ASN A 1 87 ? 15.571 2.500 -10.128 1.00 93.81 87 ASN A N 1
ATOM 684 C CA . ASN A 1 87 ? 15.827 1.522 -9.069 1.00 93.81 87 ASN A CA 1
ATOM 685 C C . ASN A 1 87 ? 15.240 0.144 -9.393 1.00 93.81 87 ASN A C 1
ATOM 687 O O . ASN A 1 87 ? 15.868 -0.863 -9.075 1.00 93.81 87 ASN A O 1
ATOM 691 N N . PHE A 1 88 ? 14.048 0.100 -9.992 1.00 94.69 88 PHE A N 1
ATOM 692 C CA . PHE A 1 88 ? 13.387 -1.149 -10.356 1.00 94.69 88 PHE A CA 1
ATOM 693 C C . PHE A 1 88 ? 14.156 -1.870 -11.465 1.00 94.69 88 PHE A C 1
ATOM 695 O O . PHE A 1 88 ? 14.448 -3.053 -11.330 1.00 94.69 88 PHE A O 1
ATOM 702 N N . ASN A 1 89 ? 14.575 -1.151 -12.509 1.00 94.94 89 ASN A N 1
ATOM 703 C CA . ASN A 1 89 ? 15.375 -1.733 -13.588 1.00 94.94 89 ASN A CA 1
ATOM 704 C C . ASN A 1 89 ? 16.765 -2.182 -13.124 1.00 94.94 89 ASN A C 1
ATOM 706 O O . ASN A 1 89 ? 17.318 -3.129 -13.677 1.00 94.94 89 ASN A O 1
ATOM 710 N N . LYS A 1 90 ? 17.345 -1.503 -12.125 1.00 95.38 90 LYS A N 1
ATOM 711 C CA . LYS A 1 90 ? 18.636 -1.894 -11.552 1.00 95.38 90 LYS A CA 1
ATOM 712 C C . LYS A 1 90 ? 18.541 -3.207 -10.776 1.00 95.38 90 LYS A C 1
ATOM 714 O O . LYS A 1 90 ? 19.419 -4.051 -10.918 1.00 95.38 90 LYS A O 1
ATOM 719 N N . ASP A 1 91 ? 17.522 -3.346 -9.929 1.00 94.56 91 ASP A N 1
ATOM 720 C CA . ASP A 1 91 ? 17.276 -4.562 -9.150 1.00 94.56 91 ASP A CA 1
ATOM 721 C C . ASP A 1 91 ? 15.811 -4.633 -8.683 1.00 94.56 91 ASP A C 1
ATOM 723 O O . ASP A 1 91 ? 15.436 -4.150 -7.605 1.00 94.56 91 ASP A O 1
ATOM 727 N N . ALA A 1 92 ? 14.971 -5.269 -9.501 1.00 94.69 92 ALA A N 1
ATOM 728 C CA . ALA A 1 92 ? 13.549 -5.437 -9.219 1.00 94.69 92 ALA A CA 1
ATOM 729 C C . ALA A 1 92 ? 13.310 -6.270 -7.951 1.00 94.69 92 ALA A C 1
ATOM 731 O O . ALA A 1 92 ? 12.434 -5.950 -7.143 1.00 94.69 92 ALA A O 1
ATOM 732 N N . LYS A 1 93 ? 14.138 -7.296 -7.717 1.00 94.56 93 LYS A N 1
ATOM 733 C CA . LYS A 1 93 ? 14.018 -8.178 -6.551 1.00 94.56 93 LYS A CA 1
ATOM 734 C C . LYS A 1 93 ? 14.297 -7.415 -5.259 1.00 94.56 93 LYS A C 1
ATOM 736 O O . LYS A 1 93 ? 13.523 -7.515 -4.302 1.00 94.56 93 LYS A O 1
ATOM 741 N N . ALA A 1 94 ? 15.361 -6.614 -5.224 1.00 94.44 94 ALA A N 1
ATOM 742 C CA . ALA A 1 94 ? 15.646 -5.753 -4.081 1.00 94.44 94 ALA A CA 1
ATOM 743 C C . ALA A 1 94 ? 14.563 -4.684 -3.893 1.00 94.44 94 ALA A C 1
ATOM 745 O O . ALA A 1 94 ? 14.211 -4.361 -2.754 1.00 94.44 94 ALA A O 1
ATOM 746 N N . TYR A 1 95 ? 13.998 -4.147 -4.979 1.00 93.50 95 TYR A N 1
ATOM 747 C CA . TYR A 1 95 ? 12.891 -3.195 -4.889 1.00 93.50 95 TYR A CA 1
ATOM 748 C C . TYR A 1 95 ? 11.645 -3.817 -4.241 1.00 93.50 95 TYR A C 1
ATOM 750 O O . TYR A 1 95 ? 11.093 -3.235 -3.303 1.00 93.50 95 TYR A O 1
ATOM 758 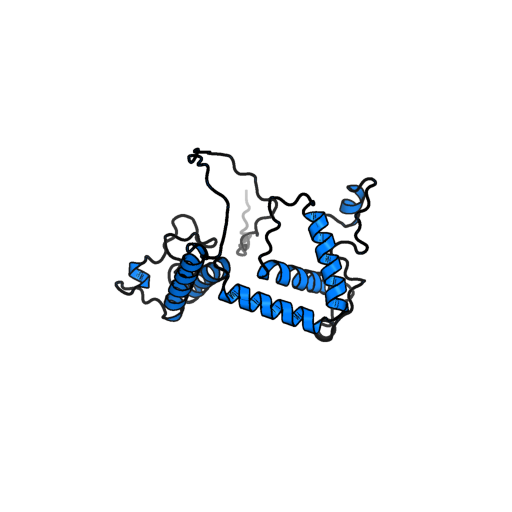N N . ARG A 1 96 ? 11.251 -5.028 -4.649 1.00 92.88 96 ARG A N 1
ATOM 759 C CA . ARG A 1 96 ? 10.142 -5.771 -4.024 1.00 92.88 96 ARG A CA 1
ATOM 760 C C . ARG A 1 96 ? 10.412 -6.083 -2.558 1.00 92.88 96 ARG A C 1
ATOM 762 O O . ARG A 1 96 ? 9.571 -5.808 -1.707 1.00 92.88 96 ARG A O 1
ATOM 769 N N . ALA A 1 97 ? 11.621 -6.538 -2.230 1.00 94.62 97 ALA A N 1
ATOM 770 C CA . ALA A 1 97 ? 12.012 -6.764 -0.839 1.00 94.62 97 ALA A CA 1
ATOM 771 C C . ALA A 1 97 ? 11.892 -5.484 0.011 1.00 94.62 97 ALA A C 1
ATOM 773 O O . ALA A 1 97 ? 11.489 -5.543 1.176 1.00 94.62 97 ALA A O 1
ATOM 774 N N . ARG A 1 98 ? 12.188 -4.311 -0.568 1.00 93.31 98 ARG A N 1
ATOM 775 C CA . ARG A 1 98 ? 11.975 -3.015 0.093 1.00 93.31 98 ARG A CA 1
ATOM 776 C C . ARG A 1 98 ? 10.497 -2.698 0.287 1.00 93.31 98 ARG A C 1
ATOM 778 O O . ARG A 1 98 ? 10.170 -2.196 1.360 1.00 93.31 98 ARG A O 1
ATOM 785 N N . ILE A 1 99 ? 9.627 -2.985 -0.684 1.00 91.75 99 ILE A N 1
ATOM 786 C CA . ILE A 1 99 ? 8.170 -2.861 -0.505 1.00 91.75 99 ILE A CA 1
ATOM 787 C C . ILE A 1 99 ? 7.736 -3.707 0.688 1.00 91.75 99 ILE A C 1
ATOM 789 O O . ILE A 1 99 ? 7.211 -3.153 1.651 1.00 91.75 99 ILE A O 1
ATOM 793 N N . THR A 1 100 ? 8.069 -4.999 0.699 1.00 94.12 100 THR A N 1
ATOM 794 C CA . THR A 1 100 ? 7.706 -5.907 1.795 1.00 94.12 100 THR A CA 1
ATOM 795 C C . THR A 1 100 ? 8.255 -5.434 3.142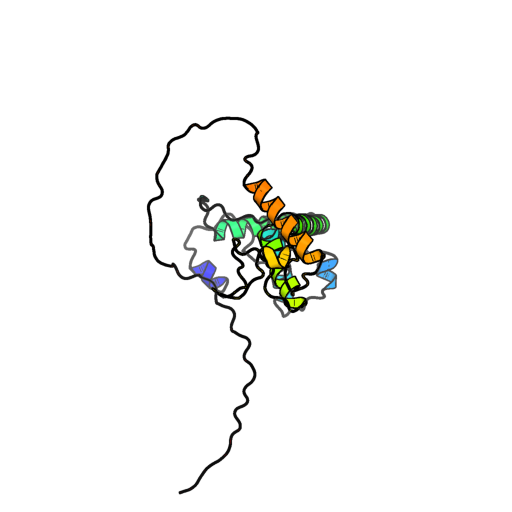 1.00 94.12 100 THR A C 1
ATOM 797 O O . THR A 1 100 ? 7.552 -5.458 4.150 1.00 94.12 100 THR A O 1
ATOM 800 N N . ALA A 1 101 ? 9.505 -4.968 3.195 1.00 92.88 101 ALA A N 1
ATOM 801 C CA . ALA A 1 101 ? 10.101 -4.467 4.432 1.00 92.88 101 ALA A CA 1
ATOM 802 C C . ALA A 1 101 ? 9.397 -3.201 4.947 1.00 92.88 101 ALA A C 1
ATOM 804 O O . ALA A 1 101 ? 9.188 -3.048 6.153 1.00 92.88 101 ALA A O 1
ATOM 805 N N . VAL A 1 102 ? 9.035 -2.287 4.045 1.00 92.12 102 VAL A N 1
ATOM 806 C CA . VAL A 1 102 ? 8.319 -1.054 4.388 1.00 92.12 102 VAL A CA 1
ATOM 807 C C . VAL A 1 102 ? 6.875 -1.355 4.785 1.00 92.12 102 VAL A C 1
ATOM 809 O O . VAL A 1 102 ? 6.405 -0.787 5.768 1.00 92.12 102 VAL A O 1
ATOM 812 N N . GLN A 1 103 ? 6.206 -2.279 4.099 1.00 90.69 103 GLN A N 1
ATOM 813 C CA . GLN A 1 103 ? 4.878 -2.766 4.455 1.00 90.69 103 GLN A CA 1
ATOM 814 C C . GLN A 1 103 ? 4.876 -3.389 5.854 1.00 90.69 103 GLN A C 1
ATOM 816 O O . GLN A 1 103 ? 4.116 -2.941 6.704 1.00 90.69 103 GLN A O 1
ATOM 821 N N . ARG A 1 104 ? 5.801 -4.309 6.156 1.00 90.88 104 ARG A N 1
ATOM 822 C CA . ARG A 1 104 ? 5.926 -4.904 7.501 1.00 90.88 104 ARG A CA 1
ATOM 823 C C . ARG A 1 104 ? 6.120 -3.848 8.585 1.00 90.88 104 ARG A C 1
ATOM 825 O O . ARG A 1 104 ? 5.513 -3.918 9.650 1.00 90.88 104 ARG A O 1
ATOM 832 N N . ARG A 1 105 ? 6.953 -2.834 8.326 1.00 89.00 105 ARG A N 1
ATOM 833 C CA . ARG A 1 105 ? 7.135 -1.711 9.262 1.00 89.00 105 ARG A CA 1
ATOM 834 C C . ARG A 1 105 ? 5.860 -0.885 9.408 1.00 89.00 105 ARG A C 1
ATOM 836 O O . ARG A 1 105 ? 5.540 -0.473 10.518 1.00 89.00 105 ARG A O 1
ATOM 843 N N . PHE A 1 106 ? 5.148 -0.633 8.313 1.00 88.06 106 PHE A N 1
ATOM 844 C CA . PHE A 1 106 ? 3.869 0.065 8.338 1.00 88.06 106 PHE A CA 1
ATOM 845 C C . PHE A 1 106 ? 2.846 -0.708 9.172 1.00 88.06 106 PHE A C 1
ATOM 847 O O . PHE A 1 106 ? 2.248 -0.125 10.066 1.00 88.06 106 PHE A O 1
ATOM 854 N N . GLU A 1 107 ? 2.711 -2.010 8.961 1.00 86.50 107 GLU A N 1
ATOM 855 C CA . GLU A 1 107 ? 1.801 -2.864 9.726 1.00 86.50 107 GLU A CA 1
ATOM 856 C C . GLU A 1 107 ? 2.155 -2.892 11.220 1.00 86.50 107 GLU A C 1
ATOM 858 O O . GLU A 1 107 ? 1.275 -2.838 12.073 1.00 86.50 107 GLU A O 1
ATOM 863 N N . THR A 1 108 ? 3.451 -2.881 11.544 1.00 83.12 108 THR A N 1
ATOM 864 C CA . THR A 1 108 ? 3.933 -2.940 12.934 1.00 83.12 108 THR A CA 1
ATOM 865 C C . THR A 1 108 ? 3.808 -1.607 13.682 1.00 83.12 108 THR A C 1
ATOM 867 O O . THR A 1 108 ? 3.550 -1.594 14.882 1.00 83.12 108 THR A O 1
ATOM 870 N N . PHE A 1 109 ? 4.048 -0.475 13.012 1.00 82.00 109 PHE A N 1
ATOM 871 C CA . PHE A 1 109 ? 4.246 0.819 13.687 1.00 82.00 109 PHE A CA 1
ATOM 872 C C . PHE A 1 109 ? 3.250 1.908 13.275 1.00 82.00 109 PHE A C 1
ATOM 874 O O . PHE A 1 109 ? 3.186 2.966 13.907 1.00 82.00 109 PHE A O 1
ATOM 881 N N . SER A 1 110 ? 2.487 1.719 12.196 1.00 86.38 110 SER A N 1
ATOM 882 C CA . SER A 1 110 ? 1.564 2.747 11.718 1.00 86.38 110 SER A CA 1
ATOM 883 C C . SER A 1 110 ? 0.301 2.767 12.561 1.00 86.38 110 SER A C 1
ATOM 885 O O . SER A 1 110 ? -0.564 1.904 12.439 1.00 86.38 110 SER A O 1
ATOM 887 N N . ARG A 1 111 ? 0.136 3.839 13.340 1.00 86.69 111 ARG A N 1
ATOM 888 C CA . ARG A 1 111 ? -1.103 4.135 14.074 1.00 86.69 111 ARG A CA 1
ATOM 889 C C . ARG A 1 111 ? -2.355 4.012 13.199 1.00 86.69 111 ARG A C 1
ATOM 891 O O . ARG A 1 111 ? -3.351 3.452 13.628 1.00 86.69 111 ARG A O 1
ATOM 898 N N . ARG A 1 112 ? -2.293 4.519 11.960 1.00 87.56 112 ARG A N 1
ATOM 899 C CA . ARG A 1 112 ? -3.412 4.438 11.005 1.00 87.56 112 ARG A CA 1
ATOM 900 C C . ARG A 1 112 ? -3.752 2.989 10.672 1.00 87.56 112 ARG A C 1
ATOM 902 O O . ARG A 1 112 ? -4.910 2.623 10.755 1.00 87.56 112 ARG A O 1
ATOM 909 N N . HIS A 1 113 ? -2.735 2.175 10.380 1.00 89.50 113 HIS A N 1
ATOM 910 C CA . HIS A 1 113 ? -2.939 0.756 10.098 1.00 89.50 113 HIS A CA 1
ATOM 911 C C . HIS A 1 113 ? -3.592 0.035 11.276 1.00 89.50 113 HIS A C 1
ATOM 913 O O . HIS A 1 113 ? -4.553 -0.692 11.073 1.00 89.50 113 HIS A O 1
ATOM 919 N N . MET A 1 114 ? -3.110 0.265 12.502 1.00 89.31 114 MET A N 1
ATOM 920 C CA . MET A 1 114 ? -3.689 -0.358 13.697 1.00 89.31 114 MET A CA 1
ATOM 921 C C . MET A 1 114 ? -5.152 0.049 13.917 1.00 89.31 114 MET A C 1
ATOM 923 O O . MET A 1 114 ? -5.964 -0.798 14.266 1.00 89.31 114 MET A O 1
ATOM 927 N N . ILE A 1 115 ? -5.512 1.312 13.664 1.00 90.62 115 ILE A N 1
ATOM 928 C CA . ILE A 1 115 ? -6.905 1.786 13.757 1.00 90.62 115 ILE A CA 1
ATOM 929 C C . ILE A 1 115 ? -7.792 1.132 12.697 1.00 90.62 115 ILE A C 1
ATOM 931 O O . ILE A 1 115 ? -8.874 0.651 13.027 1.00 90.62 115 ILE A O 1
ATOM 935 N N . ASP A 1 116 ? -7.339 1.108 11.442 1.00 90.50 116 ASP A N 1
ATOM 936 C CA . ASP A 1 116 ? -8.093 0.496 10.343 1.00 90.50 116 ASP A CA 1
ATOM 937 C C . ASP A 1 116 ? -8.273 -1.009 10.599 1.00 90.50 116 ASP A C 1
ATOM 939 O O . ASP A 1 116 ? -9.364 -1.550 10.430 1.00 90.50 116 ASP A O 1
ATOM 943 N N . ARG A 1 117 ? -7.226 -1.676 11.096 1.00 91.88 117 ARG A N 1
ATOM 944 C CA . ARG A 1 117 ? -7.242 -3.095 11.455 1.00 91.88 117 ARG A CA 1
ATOM 945 C C . ARG A 1 117 ? -8.196 -3.396 12.612 1.00 91.88 117 ARG A C 1
ATOM 947 O O . ARG A 1 117 ? -9.007 -4.303 12.484 1.00 91.88 117 ARG A O 1
ATOM 954 N N . LEU A 1 118 ? -8.154 -2.611 13.693 1.00 91.56 118 LEU A N 1
ATOM 955 C CA . LEU A 1 118 ? -9.091 -2.733 14.819 1.00 91.56 118 LEU A CA 1
ATOM 956 C C . LEU A 1 118 ? -10.546 -2.576 14.376 1.00 91.56 118 LEU A C 1
ATOM 958 O O . LEU A 1 118 ? -11.415 -3.294 14.860 1.00 91.56 118 LEU A O 1
ATOM 962 N N . HIS A 1 119 ? -10.814 -1.633 13.471 1.00 92.31 119 HIS A N 1
ATOM 963 C CA . HIS A 1 119 ? -12.152 -1.452 12.925 1.00 92.31 119 HIS A CA 1
ATOM 964 C C . HIS A 1 119 ? -12.588 -2.670 12.104 1.00 92.31 119 HIS A C 1
ATOM 966 O O . HIS A 1 119 ? -13.646 -3.230 12.373 1.00 92.31 119 HIS A O 1
ATOM 972 N N . ASN A 1 120 ? -11.774 -3.093 11.135 1.00 91.62 120 ASN A N 1
ATOM 973 C CA . ASN A 1 120 ? -12.134 -4.182 10.228 1.00 91.62 120 ASN A CA 1
ATOM 974 C C . ASN A 1 120 ? -12.301 -5.513 10.972 1.00 91.62 120 ASN A C 1
ATOM 976 O O . ASN A 1 120 ? -13.333 -6.156 10.818 1.00 91.62 120 ASN A O 1
ATOM 980 N N . GLU A 1 121 ? -11.354 -5.883 11.839 1.00 93.06 121 GLU A N 1
ATOM 981 C CA . GLU A 1 121 ? -11.437 -7.132 12.608 1.00 93.06 121 GLU A CA 1
ATOM 982 C C . GLU A 1 121 ? -12.636 -7.130 13.575 1.00 93.06 121 GLU A C 1
ATOM 984 O O . GLU A 1 121 ? -13.284 -8.159 13.748 1.00 93.06 121 GLU A O 1
ATOM 989 N N . ALA A 1 122 ? -12.990 -5.982 14.172 1.00 91.19 122 ALA A N 1
ATOM 990 C CA . ALA A 1 122 ? -14.199 -5.862 14.994 1.00 91.19 122 ALA A CA 1
ATOM 991 C C . ALA A 1 122 ? -15.481 -6.065 14.167 1.00 91.19 122 ALA A C 1
ATOM 993 O O . ALA A 1 122 ? -16.374 -6.813 14.572 1.00 91.19 122 ALA A O 1
ATOM 994 N N . MET A 1 123 ? -15.552 -5.446 12.987 1.00 89.94 123 MET A N 1
ATOM 995 C CA . MET A 1 123 ? -16.692 -5.595 12.081 1.00 89.94 123 MET A CA 1
ATOM 996 C C . MET A 1 123 ? -16.832 -7.033 11.562 1.00 89.94 123 MET A C 1
ATOM 998 O O . MET A 1 123 ? -17.952 -7.527 11.448 1.00 89.94 123 MET A O 1
ATOM 1002 N N . GLU A 1 124 ? -15.720 -7.723 11.296 1.00 90.31 124 GLU A N 1
ATOM 1003 C CA . GLU A 1 124 ? -15.711 -9.124 10.852 1.00 90.31 124 GLU A CA 1
ATOM 1004 C C . GLU A 1 124 ? -16.249 -10.088 11.916 1.00 90.31 124 GLU A C 1
ATOM 1006 O O . GLU A 1 124 ? -16.972 -11.027 11.582 1.00 90.31 124 GLU A O 1
ATOM 1011 N N . VAL A 1 125 ? -15.964 -9.843 13.199 1.00 89.44 125 VAL A N 1
ATOM 1012 C CA . VAL A 1 125 ? -16.510 -10.652 14.307 1.00 89.44 125 VAL A CA 1
ATOM 1013 C C . VAL A 1 125 ? -17.903 -10.196 14.761 1.00 89.44 125 VAL A C 1
ATOM 1015 O O . VAL A 1 125 ? -18.452 -10.751 15.713 1.00 89.44 125 VAL A O 1
ATOM 1018 N N . GLY A 1 126 ? -18.484 -9.197 14.090 1.00 88.06 126 GLY A N 1
ATOM 1019 C CA . GLY A 1 126 ? -19.836 -8.707 14.354 1.00 88.06 126 GLY A CA 1
ATOM 1020 C C . GLY A 1 126 ? -19.979 -7.903 15.648 1.00 88.06 126 GLY A C 1
ATOM 1021 O O . GLY A 1 126 ? -21.078 -7.851 16.201 1.00 88.06 126 GLY A O 1
ATOM 1022 N N . ILE A 1 127 ? -18.899 -7.291 16.145 1.00 88.81 127 ILE A N 1
ATOM 1023 C CA . ILE A 1 127 ? -18.949 -6.412 17.322 1.00 88.81 127 ILE A CA 1
ATOM 1024 C C . ILE A 1 127 ? -18.810 -4.936 16.916 1.00 88.81 127 ILE A C 1
ATOM 1026 O O . ILE A 1 127 ? -18.243 -4.633 15.863 1.00 88.81 127 ILE A O 1
ATOM 1030 N N . PRO A 1 128 ? -19.295 -3.993 17.746 1.00 88.56 128 PRO A N 1
ATOM 1031 C CA . PRO A 1 128 ? -19.059 -2.571 17.525 1.00 88.56 128 PRO A CA 1
ATOM 1032 C C . PRO A 1 128 ? -17.565 -2.246 17.432 1.00 88.56 128 PRO A C 1
ATOM 1034 O O . PRO A 1 128 ? -16.718 -2.952 17.978 1.00 88.56 128 PRO A O 1
ATOM 1037 N N . CYS A 1 129 ? -17.236 -1.142 16.761 1.00 90.62 129 CYS A N 1
ATOM 1038 C CA . CYS A 1 129 ? -15.852 -0.739 16.527 1.00 90.62 129 CYS A CA 1
ATOM 1039 C C . CYS A 1 129 ? -15.035 -0.717 17.832 1.00 90.62 129 CYS A C 1
ATOM 1041 O O . CYS A 1 129 ? -15.389 -0.014 18.781 1.00 90.62 129 CYS A O 1
ATOM 1043 N N . ALA A 1 130 ? -1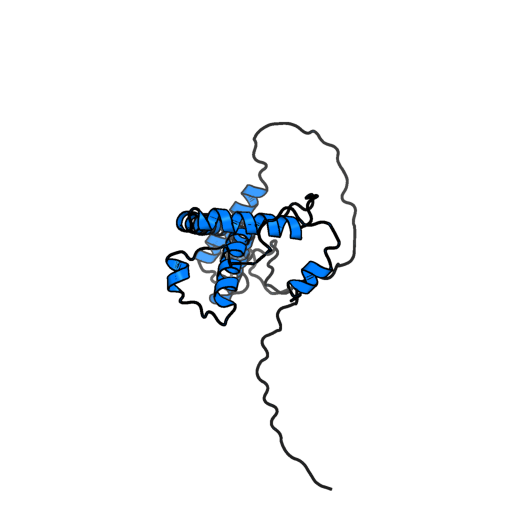3.923 -1.458 17.841 1.00 88.19 130 ALA A N 1
ATOM 1044 C CA . ALA A 1 130 ? -13.025 -1.592 18.987 1.00 88.19 130 ALA A CA 1
ATOM 1045 C C . ALA A 1 130 ? -11.997 -0.454 19.109 1.00 88.19 130 ALA A C 1
ATOM 1047 O O . ALA A 1 130 ? -11.182 -0.450 20.028 1.00 88.19 130 ALA A O 1
ATOM 1048 N N . VAL A 1 131 ? -12.009 0.516 18.188 1.00 88.81 131 VAL A N 1
ATOM 1049 C CA . VAL A 1 131 ? -11.119 1.681 18.260 1.00 88.81 131 VAL A CA 1
ATOM 1050 C C . VAL A 1 131 ? -11.478 2.512 19.501 1.00 88.81 131 VAL A C 1
ATOM 1052 O O . VAL A 1 131 ? -12.636 2.929 19.612 1.00 88.81 131 VAL A O 1
ATOM 1055 N N . PRO A 1 132 ? -10.510 2.822 20.390 1.00 83.88 132 PRO A N 1
ATOM 1056 C CA . PRO A 1 132 ? -10.773 3.550 21.629 1.00 83.88 132 PRO A CA 1
ATOM 1057 C C . PRO A 1 132 ? -11.527 4.866 21.405 1.00 83.88 132 PRO A C 1
ATOM 1059 O O . PRO A 1 132 ? -11.257 5.588 20.442 1.00 83.88 132 PRO A O 1
ATOM 1062 N N . PHE A 1 133 ? -12.439 5.214 22.317 1.00 75.69 133 PHE A N 1
ATOM 1063 C CA . PHE A 1 133 ? -13.346 6.365 22.180 1.00 75.69 133 PHE A CA 1
ATOM 1064 C C . PHE A 1 133 ? -12.619 7.708 21.947 1.00 75.69 133 PHE A C 1
ATOM 1066 O O . PHE A 1 133 ? -13.096 8.545 21.184 1.00 75.69 133 PHE A O 1
ATOM 1073 N N . GLY A 1 134 ? -11.423 7.891 22.521 1.00 78.56 134 GLY A N 1
ATOM 1074 C CA . GLY A 1 134 ? -10.577 9.077 22.308 1.00 78.56 134 GLY A CA 1
ATOM 1075 C C . GLY A 1 134 ? -9.838 9.119 20.961 1.00 78.56 134 GLY A C 1
ATOM 1076 O O . GLY A 1 134 ? -9.194 10.116 20.637 1.00 78.56 134 GLY A O 1
ATOM 1077 N N . THR A 1 135 ? -9.922 8.060 20.155 1.00 84.44 135 THR A N 1
ATOM 1078 C CA . THR A 1 135 ? -9.234 7.945 18.869 1.00 84.44 135 THR A CA 1
ATOM 1079 C C . THR A 1 135 ? -10.204 8.092 17.698 1.00 84.44 135 THR A C 1
ATOM 1081 O O . THR A 1 135 ? -11.213 7.396 17.576 1.00 84.44 135 THR A O 1
ATOM 1084 N N . ALA A 1 136 ? -9.879 8.997 16.772 1.00 85.81 136 ALA A N 1
ATOM 1085 C CA . ALA A 1 136 ? -10.630 9.140 15.530 1.00 85.81 136 ALA A CA 1
ATOM 1086 C C . ALA A 1 136 ? -10.467 7.888 14.647 1.00 85.81 136 ALA A C 1
ATOM 1088 O O . ALA A 1 136 ? -9.353 7.538 14.260 1.00 85.81 136 ALA A O 1
ATOM 1089 N N . CYS A 1 137 ? -11.589 7.254 14.305 1.00 89.31 137 CYS A N 1
ATOM 1090 C CA . CYS A 1 137 ? -11.684 6.191 13.308 1.00 89.31 137 CYS A CA 1
ATOM 1091 C C . CYS A 1 137 ? -12.315 6.771 12.036 1.00 89.31 137 CYS A C 1
ATOM 1093 O O . CYS A 1 137 ? -13.381 7.381 12.120 1.00 89.31 137 CYS A O 1
ATOM 1095 N N . SER A 1 138 ? -11.673 6.591 10.879 1.00 87.19 138 SER A N 1
ATOM 1096 C CA . SER A 1 138 ? -12.150 7.080 9.573 1.00 87.19 138 SER A CA 1
ATOM 1097 C C . SER A 1 138 ? -13.342 6.309 9.008 1.00 87.19 138 SER A C 1
ATOM 1099 O O . SER A 1 138 ? -13.995 6.807 8.097 1.00 87.19 138 SER A O 1
ATOM 1101 N N . HIS A 1 139 ? -13.617 5.113 9.528 1.00 88.00 139 HIS A N 1
ATOM 1102 C CA . HIS A 1 139 ? -14.678 4.236 9.031 1.00 88.00 139 HIS A CA 1
ATOM 1103 C C . HIS A 1 139 ? -16.000 4.384 9.794 1.00 88.00 139 HIS A C 1
ATOM 1105 O O . HIS A 1 139 ? -17.068 4.136 9.243 1.00 88.00 139 HIS A O 1
ATOM 1111 N N . CYS A 1 140 ? -15.953 4.817 11.054 1.00 88.50 140 CYS A N 1
ATOM 1112 C CA . CYS A 1 140 ? -17.154 5.055 11.847 1.00 88.50 140 CYS A CA 1
ATOM 1113 C C . CYS A 1 140 ? -17.821 6.378 11.463 1.00 88.50 140 CYS A C 1
ATOM 1115 O O . CYS A 1 140 ? -17.176 7.430 11.490 1.00 88.50 140 CYS A O 1
ATOM 1117 N N . SER A 1 141 ? -19.136 6.354 11.251 1.00 83.25 141 SER A N 1
ATOM 1118 C CA . SER A 1 141 ? -19.940 7.576 11.206 1.00 83.25 141 SER A CA 1
ATOM 1119 C C . SER A 1 141 ? -19.830 8.358 12.528 1.00 83.25 141 SER A C 1
ATOM 1121 O O . SER A 1 141 ? -19.650 7.753 13.594 1.00 83.25 141 SER A O 1
ATOM 1123 N N . PRO A 1 142 ? -19.937 9.699 12.503 1.00 80.00 142 PRO A N 1
ATOM 1124 C CA . PRO A 1 142 ? -20.017 10.495 13.725 1.00 80.00 142 PRO A CA 1
ATOM 1125 C C . PRO A 1 142 ? -21.174 10.013 14.611 1.00 80.00 142 PRO A C 1
ATOM 1127 O O . PRO A 1 142 ? -22.292 9.870 14.129 1.00 80.00 142 PRO A O 1
ATOM 1130 N N . GLY A 1 143 ? -20.903 9.747 15.891 1.00 74.06 143 GLY A N 1
ATOM 1131 C CA . GLY A 1 143 ? -21.907 9.242 16.835 1.00 74.06 143 GLY A CA 1
ATOM 1132 C C . GLY A 1 143 ? -22.222 7.745 16.729 1.00 74.06 143 GLY A C 1
ATOM 1133 O O . GLY A 1 143 ? -23.088 7.277 17.459 1.00 74.06 143 GLY A O 1
ATOM 1134 N N . ALA A 1 144 ? -21.534 6.988 15.864 1.00 81.31 144 ALA A N 1
ATOM 1135 C CA . ALA A 1 144 ? -21.669 5.533 15.831 1.00 81.31 144 ALA A CA 1
ATOM 1136 C C . ALA A 1 144 ? -21.264 4.908 17.174 1.00 81.31 144 ALA A C 1
ATOM 1138 O O . ALA A 1 144 ? -20.287 5.341 17.793 1.00 81.31 144 ALA A O 1
ATOM 1139 N N . GLU A 1 145 ? -21.993 3.872 17.587 1.00 80.69 145 GLU A N 1
ATOM 1140 C CA . GLU A 1 145 ? -21.680 3.104 18.787 1.00 80.69 145 GLU A CA 1
ATOM 1141 C C . GLU A 1 145 ? -20.301 2.446 18.643 1.00 80.69 145 GLU A C 1
ATOM 1143 O O . GLU A 1 145 ? -19.971 1.823 17.628 1.00 80.69 145 GLU A O 1
ATOM 1148 N N . ARG A 1 146 ? -19.464 2.643 19.659 1.00 84.62 146 ARG A N 1
ATOM 1149 C CA . ARG A 1 146 ? -18.125 2.064 19.757 1.00 84.62 146 ARG A CA 1
ATOM 1150 C C . ARG A 1 146 ? -17.993 1.403 21.108 1.00 84.62 146 ARG A C 1
ATOM 1152 O O . ARG A 1 146 ? -18.615 1.849 22.072 1.00 84.62 146 ARG A O 1
ATOM 1159 N N . LEU A 1 147 ? -17.135 0.395 21.170 1.00 81.88 147 LEU A N 1
ATOM 1160 C CA . LEU A 1 147 ? -16.798 -0.222 22.440 1.00 81.88 147 LEU A CA 1
ATOM 1161 C C . LEU A 1 147 ? -16.173 0.827 23.358 1.00 81.88 147 LEU A C 1
ATOM 1163 O O . LEU A 1 147 ? -15.252 1.560 22.982 1.00 81.88 147 LEU A O 1
ATOM 1167 N N . THR A 1 148 ? -16.710 0.914 24.568 1.00 77.62 148 THR A N 1
ATOM 1168 C CA . THR A 1 148 ? -16.130 1.728 25.627 1.00 77.62 148 THR A CA 1
ATOM 1169 C C . THR A 1 148 ? -14.902 1.024 26.195 1.00 77.62 148 THR A C 1
ATOM 1171 O O . THR A 1 148 ? -14.716 -0.183 26.044 1.00 77.62 148 THR A O 1
ATOM 1174 N N . GLU A 1 149 ? -14.066 1.765 26.916 1.00 74.88 149 GLU A N 1
ATOM 1175 C CA . GLU A 1 149 ? -12.917 1.192 27.626 1.00 74.88 149 GLU A CA 1
ATOM 1176 C C . GLU A 1 149 ? -13.331 0.046 28.571 1.00 74.88 149 GLU A C 1
ATOM 1178 O O . GLU A 1 149 ? -12.627 -0.957 28.700 1.00 74.88 149 GLU A O 1
ATOM 1183 N N . ARG A 1 150 ? -14.528 0.145 29.167 1.00 74.31 150 ARG A N 1
ATOM 1184 C CA . ARG A 1 150 ? -15.105 -0.893 30.036 1.00 74.31 150 ARG A CA 1
ATOM 1185 C C . ARG A 1 150 ? -15.484 -2.163 29.273 1.00 74.31 150 ARG A C 1
ATOM 1187 O O . ARG A 1 150 ? -15.371 -3.255 29.830 1.00 74.31 150 ARG A O 1
ATOM 1194 N N . ASP A 1 151 ? -15.896 -2.026 28.014 1.00 75.19 151 ASP A N 1
ATOM 1195 C CA . ASP A 1 151 ? -16.229 -3.164 27.152 1.00 75.19 151 ASP A CA 1
ATOM 1196 C C . ASP A 1 151 ? -14.972 -3.910 26.702 1.00 75.19 151 ASP A C 1
ATOM 1198 O O . ASP A 1 151 ? -14.934 -5.139 26.689 1.00 75.19 151 ASP A O 1
ATOM 1202 N N . VAL A 1 152 ? -13.902 -3.170 26.402 1.00 72.44 152 VAL A N 1
ATOM 1203 C CA . VAL A 1 152 ? -12.616 -3.755 25.996 1.00 72.44 152 VAL A CA 1
ATOM 1204 C C . VAL A 1 152 ? -11.916 -4.457 27.169 1.00 72.44 152 VAL A C 1
ATOM 1206 O O . VAL A 1 152 ? -11.327 -5.524 26.982 1.00 72.44 152 VAL A O 1
ATOM 1209 N N . THR A 1 153 ? -12.014 -3.908 28.386 1.00 71.31 153 THR A N 1
ATOM 1210 C CA . THR A 1 153 ? -11.389 -4.463 29.606 1.00 71.31 153 THR A CA 1
ATOM 1211 C C . THR A 1 153 ? -12.171 -5.612 30.260 1.00 71.31 153 THR A C 1
ATOM 1213 O O . THR A 1 153 ? -11.649 -6.254 31.171 1.00 71.31 153 THR A O 1
ATOM 1216 N N . GLY A 1 154 ? -13.363 -5.954 29.753 1.00 63.34 154 GLY A N 1
ATOM 1217 C CA . GLY A 1 154 ? -14.049 -7.215 30.069 1.00 63.34 154 GLY A CA 1
ATOM 1218 C C . GLY A 1 154 ? -15.077 -7.171 31.204 1.00 63.34 154 GLY A C 1
ATOM 1219 O O . GLY A 1 154 ? -15.434 -8.225 31.724 1.00 63.34 154 GLY A O 1
ATOM 1220 N N . TYR A 1 155 ? -15.580 -5.991 31.577 1.00 56.59 155 TYR A N 1
ATOM 1221 C CA . TYR A 1 155 ? -16.611 -5.860 32.620 1.00 56.59 155 TYR A CA 1
ATOM 1222 C C . TYR A 1 155 ? -18.057 -5.866 32.087 1.00 56.59 155 TYR A C 1
ATOM 1224 O O . TYR A 1 155 ? -18.992 -5.673 32.865 1.00 56.59 155 TYR A O 1
ATOM 1232 N N . THR A 1 156 ? -18.271 -6.092 30.787 1.00 58.69 156 THR A N 1
ATOM 1233 C CA . THR A 1 156 ? -19.603 -6.060 30.156 1.00 58.69 156 THR A CA 1
ATOM 1234 C C . THR A 1 156 ? -19.934 -7.343 29.384 1.00 58.69 156 THR A C 1
ATOM 1236 O O . THR A 1 156 ? -19.130 -8.266 29.272 1.00 58.69 156 THR A O 1
ATOM 1239 N N . ILE A 1 157 ? -21.174 -7.428 28.889 1.00 59.50 157 ILE A N 1
ATOM 1240 C CA . ILE A 1 157 ? -21.760 -8.608 28.224 1.00 59.50 157 ILE A CA 1
ATOM 1241 C C . ILE A 1 157 ? -21.056 -8.924 26.885 1.00 59.50 157 ILE A C 1
ATOM 1243 O O . ILE A 1 157 ? -21.101 -10.061 26.411 1.00 59.50 157 ILE A O 1
ATOM 1247 N N . VAL A 1 158 ? -20.370 -7.947 26.281 1.00 66.88 158 VAL A N 1
ATOM 1248 C CA . VAL A 1 158 ? -19.701 -8.102 24.984 1.00 66.88 158 VAL A CA 1
ATOM 1249 C C . VAL A 1 158 ? -18.329 -8.750 25.173 1.00 66.88 158 VAL A C 1
ATOM 1251 O O . VAL A 1 158 ? -17.392 -8.147 25.691 1.00 66.88 158 VAL A O 1
ATOM 1254 N N . ARG A 1 159 ? -18.177 -9.997 24.715 1.00 69.31 159 ARG A N 1
ATOM 1255 C CA . ARG A 1 159 ? -16.878 -10.682 24.719 1.00 69.31 159 ARG A CA 1
ATOM 1256 C C . ARG A 1 159 ? -16.021 -10.209 23.548 1.00 69.31 159 ARG A C 1
ATOM 1258 O O . ARG A 1 159 ? -16.157 -10.711 22.438 1.00 69.31 159 ARG A O 1
ATOM 1265 N N . VAL A 1 160 ? -15.095 -9.291 23.811 1.00 78.56 160 VAL A N 1
ATOM 1266 C CA . VAL A 1 160 ? -14.072 -8.896 22.831 1.00 78.56 160 VAL A CA 1
ATOM 1267 C C . VAL A 1 160 ? -13.051 -10.038 22.655 1.00 78.56 160 VAL A C 1
ATOM 1269 O O . VAL A 1 160 ? -12.541 -10.559 23.653 1.00 78.56 160 VAL A O 1
ATOM 1272 N N . PRO A 1 161 ? -12.726 -10.468 21.424 1.00 85.62 161 PRO A N 1
ATOM 1273 C CA . PRO A 1 161 ? -11.630 -11.400 21.155 1.00 85.62 161 PRO A CA 1
ATOM 1274 C C . PRO A 1 161 ? -10.283 -10.941 21.735 1.00 85.62 161 PRO A C 1
ATOM 1276 O O . PRO A 1 161 ? -9.968 -9.752 21.746 1.00 85.62 161 PRO A O 1
ATOM 1279 N N . ALA A 1 162 ? -9.449 -11.888 22.180 1.00 86.00 162 ALA A N 1
ATOM 1280 C CA . ALA A 1 162 ? -8.129 -11.580 22.745 1.00 86.00 162 ALA A CA 1
ATOM 1281 C C . ALA A 1 162 ? -7.229 -10.804 21.768 1.00 86.00 162 ALA A C 1
ATOM 1283 O O . ALA A 1 162 ? -6.573 -9.852 22.169 1.00 86.00 162 ALA A O 1
ATOM 1284 N N . GLN A 1 163 ? -7.291 -11.152 20.482 1.00 86.31 163 GLN A N 1
ATOM 1285 C CA . GLN A 1 163 ? -6.520 -10.510 19.413 1.00 86.31 163 GLN A CA 1
ATOM 1286 C C . GLN A 1 163 ? -6.833 -9.010 19.299 1.00 86.31 163 GLN A C 1
ATOM 1288 O O . GLN A 1 163 ? -5.921 -8.194 19.194 1.00 86.31 163 GLN A O 1
ATOM 1293 N N . LEU A 1 164 ? -8.113 -8.632 19.408 1.00 88.06 164 LEU A N 1
ATOM 1294 C CA . LEU A 1 164 ? -8.537 -7.232 19.383 1.00 88.06 164 LEU A CA 1
ATOM 1295 C C . LEU A 1 164 ? -8.074 -6.472 20.630 1.00 88.06 164 LEU A C 1
ATOM 1297 O O . LEU A 1 164 ? -7.640 -5.329 20.517 1.00 88.06 164 LEU A O 1
ATOM 1301 N N . ARG A 1 165 ? -8.094 -7.109 21.809 1.00 86.69 165 ARG A N 1
ATOM 1302 C CA . ARG A 1 165 ? -7.530 -6.503 23.027 1.00 86.69 165 ARG A CA 1
ATOM 1303 C C . ARG A 1 165 ? -6.030 -6.255 22.891 1.00 86.69 165 ARG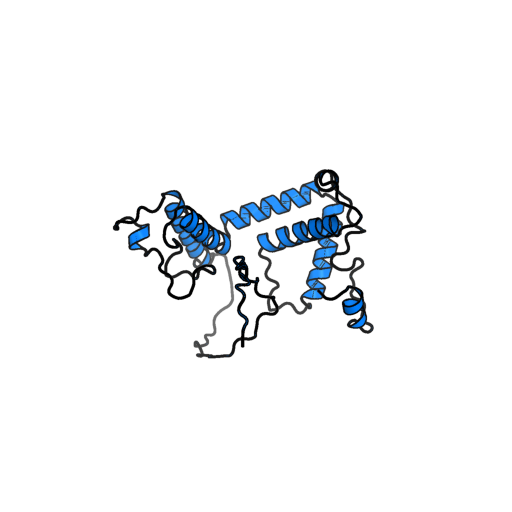 A C 1
ATOM 1305 O O . ARG A 1 165 ? -5.565 -5.166 23.216 1.00 86.69 165 ARG A O 1
ATOM 1312 N N . ASP A 1 166 ? -5.287 -7.227 22.368 1.00 88.75 166 ASP A N 1
ATOM 1313 C CA . ASP A 1 166 ? -3.846 -7.089 22.146 1.00 88.75 166 ASP A CA 1
ATOM 1314 C C . ASP A 1 166 ? -3.537 -5.960 21.152 1.00 88.75 166 ASP A C 1
ATOM 1316 O O . ASP A 1 166 ? -2.588 -5.200 21.355 1.00 88.75 166 ASP A O 1
ATOM 1320 N N . LEU A 1 167 ? -4.357 -5.804 20.107 1.00 87.69 167 LEU A N 1
ATOM 1321 C CA . LEU A 1 167 ? -4.251 -4.695 19.156 1.00 87.69 167 LEU A CA 1
ATOM 1322 C C . LEU A 1 167 ? -4.554 -3.332 19.796 1.00 87.69 167 LEU A C 1
ATOM 1324 O O . LEU A 1 167 ? -3.854 -2.364 19.492 1.00 87.69 167 LEU A O 1
ATOM 1328 N N . CYS A 1 168 ? -5.527 -3.239 20.708 1.00 87.19 168 CYS A N 1
ATOM 1329 C CA . CYS A 1 168 ? -5.775 -2.012 21.474 1.00 87.19 168 CYS A CA 1
ATOM 1330 C C . CYS A 1 168 ? -4.553 -1.629 22.324 1.00 87.19 168 CYS A C 1
ATOM 1332 O O . CYS A 1 168 ? -4.088 -0.493 22.248 1.00 87.19 168 CYS A O 1
ATOM 1334 N N . VAL A 1 169 ? -3.958 -2.592 23.036 1.00 88.00 169 VAL A N 1
ATOM 1335 C CA . VAL A 1 169 ? -2.731 -2.368 23.826 1.00 88.00 169 VAL A CA 1
ATOM 1336 C C . VAL A 1 169 ? -1.550 -1.971 22.929 1.00 88.00 169 VAL A C 1
ATOM 1338 O O . VAL A 1 169 ? -0.724 -1.135 23.297 1.00 88.00 169 VAL A O 1
ATOM 1341 N N . GLN A 1 170 ? -1.436 -2.551 21.731 1.00 87.75 170 GLN A N 1
ATOM 1342 C CA . GLN A 1 170 ? -0.405 -2.152 20.766 1.00 87.75 170 GLN A CA 1
ATOM 1343 C C . GLN A 1 170 ? -0.595 -0.715 20.273 1.00 87.75 170 GLN A C 1
ATOM 1345 O O . GLN A 1 170 ? 0.398 0.007 20.134 1.00 87.75 170 GLN A O 1
ATOM 1350 N N . LEU A 1 171 ? -1.843 -0.299 20.035 1.00 87.75 171 LEU A N 1
ATOM 1351 C CA . LEU A 1 171 ? -2.176 1.068 19.649 1.00 87.75 171 LEU A CA 1
ATOM 1352 C C . LEU A 1 171 ? -1.805 2.057 20.762 1.00 87.75 171 LEU A C 1
ATOM 1354 O O . LEU A 1 171 ? -1.122 3.040 20.477 1.00 87.75 171 LEU A O 1
ATOM 1358 N N . GLU A 1 172 ? -2.157 1.753 22.012 1.00 86.19 172 GLU A N 1
ATOM 1359 C CA . GLU A 1 172 ? -1.788 2.556 23.188 1.00 86.19 172 GLU A CA 1
ATOM 1360 C C . GLU A 1 172 ? -0.268 2.709 23.314 1.00 86.19 172 GLU A C 1
ATOM 1362 O O . GLU A 1 172 ? 0.241 3.828 23.339 1.00 86.19 172 GLU A O 1
ATOM 1367 N N . ARG A 1 173 ? 0.492 1.606 23.245 1.00 85.31 173 ARG A N 1
ATOM 1368 C CA . ARG A 1 173 ? 1.971 1.645 23.261 1.00 85.31 173 ARG A CA 1
ATOM 1369 C C . ARG A 1 173 ? 2.567 2.457 22.109 1.00 85.31 173 ARG A C 1
ATOM 1371 O O . ARG A 1 173 ? 3.698 2.944 22.194 1.00 85.31 173 ARG A O 1
ATOM 1378 N N . CYS A 1 174 ? 1.879 2.532 20.972 1.00 82.94 174 CYS A N 1
ATOM 1379 C CA . CYS A 1 174 ? 2.319 3.346 19.842 1.00 82.94 174 CYS A CA 1
ATOM 1380 C C . CYS A 1 174 ? 2.022 4.834 20.034 1.00 82.94 174 CYS A C 1
ATOM 1382 O O . CYS A 1 174 ? 2.800 5.654 19.541 1.00 82.94 174 CYS A O 1
ATOM 1384 N N . ASP A 1 175 ? 0.960 5.171 20.761 1.00 81.31 175 ASP A N 1
ATOM 1385 C CA . ASP A 1 175 ? 0.651 6.543 21.160 1.00 81.31 175 ASP A CA 1
ATOM 1386 C C . ASP A 1 175 ? 1.608 7.014 22.271 1.00 81.31 175 ASP A C 1
ATOM 1388 O O . ASP A 1 175 ? 2.242 8.058 22.117 1.00 81.31 175 ASP A O 1
ATOM 1392 N N . GLU A 1 176 ? 1.890 6.183 23.280 1.00 80.69 176 GLU A N 1
ATOM 1393 C CA . GLU A 1 176 ? 2.889 6.479 24.323 1.00 80.69 176 GLU A CA 1
ATOM 1394 C C . GLU A 1 176 ? 4.277 6.781 23.743 1.00 80.69 176 GLU A C 1
ATOM 1396 O O . GLU A 1 176 ? 4.898 7.785 24.087 1.00 80.69 176 GLU A O 1
ATOM 1401 N N . ARG A 1 177 ? 4.756 5.953 22.801 1.00 75.75 177 ARG A N 1
ATOM 1402 C CA . ARG A 1 177 ? 6.047 6.175 22.120 1.00 75.75 177 ARG A CA 1
ATOM 1403 C C . ARG A 1 177 ? 6.112 7.494 21.356 1.00 75.75 177 ARG A C 1
ATOM 1405 O O . ARG A 1 177 ? 7.208 8.004 21.125 1.00 75.75 177 ARG A O 1
ATOM 1412 N N . ARG A 1 178 ? 4.971 8.011 20.901 1.00 68.69 178 ARG A N 1
ATOM 1413 C CA . ARG A 1 178 ? 4.887 9.295 20.199 1.00 68.69 178 ARG A CA 1
ATOM 1414 C C . ARG A 1 178 ? 4.900 10.463 21.182 1.00 68.69 178 ARG A C 1
ATOM 1416 O O . ARG A 1 178 ? 5.498 11.489 20.859 1.00 68.69 178 ARG A O 1
ATOM 1423 N N . ASP A 1 179 ? 4.264 10.294 22.335 1.00 64.06 179 ASP A N 1
ATOM 1424 C CA . ASP A 1 179 ? 4.115 11.339 23.348 1.00 64.06 179 ASP A CA 1
ATOM 1425 C C . ASP A 1 179 ? 5.320 11.433 24.295 1.00 64.06 179 ASP A C 1
ATOM 1427 O O . ASP A 1 179 ? 5.543 12.482 24.900 1.00 64.06 179 ASP A O 1
ATOM 1431 N N . THR A 1 180 ? 6.168 10.401 24.366 1.00 52.25 180 THR A N 1
ATOM 1432 C CA . THR A 1 180 ? 7.501 10.513 24.969 1.00 52.25 180 THR A CA 1
ATOM 1433 C C . THR A 1 180 ? 8.456 11.260 24.032 1.00 52.25 180 THR A C 1
ATOM 1435 O O . THR A 1 180 ? 8.849 10.702 23.001 1.00 52.25 180 THR A O 1
ATOM 1438 N N . PRO A 1 181 ? 8.907 12.488 24.359 1.00 47.03 181 PRO A N 1
ATOM 1439 C CA . PRO A 1 181 ? 10.015 13.087 23.640 1.00 47.03 181 PRO A CA 1
ATOM 1440 C C . PRO A 1 181 ? 11.248 12.220 23.885 1.00 47.03 181 PRO A C 1
ATOM 1442 O O . PRO A 1 181 ? 11.686 12.055 25.022 1.00 47.03 181 PRO A O 1
ATOM 1445 N N . SER A 1 182 ? 11.798 11.648 22.815 1.00 50.34 182 SER A N 1
ATOM 1446 C CA . SER A 1 182 ? 13.099 10.982 22.847 1.00 50.34 182 SER A CA 1
ATOM 1447 C C . SER A 1 182 ? 14.095 11.914 23.543 1.00 50.34 182 SER A C 1
ATOM 1449 O O . SER A 1 182 ? 14.436 12.968 23.003 1.00 50.34 182 SER A O 1
ATOM 1451 N N . VAL A 1 183 ? 14.534 11.559 24.753 1.00 44.00 183 VAL A N 1
ATOM 1452 C CA . VAL A 1 183 ? 15.622 12.249 25.451 1.00 44.00 183 VAL A CA 1
ATOM 1453 C C . VAL A 1 183 ? 16.900 11.939 24.678 1.00 44.00 183 VAL A C 1
ATOM 1455 O O . VAL A 1 183 ? 17.605 10.974 24.943 1.00 44.00 183 VAL A O 1
ATOM 1458 N N . SER A 1 184 ? 17.148 12.739 23.649 1.00 40.94 184 SER A N 1
ATOM 1459 C CA . SER A 1 184 ? 18.415 12.813 22.939 1.00 40.94 184 SER A CA 1
ATOM 1460 C C . SER A 1 184 ? 18.622 14.255 22.488 1.00 40.94 184 SER A C 1
ATOM 1462 O O . SER A 1 184 ? 18.252 14.626 21.381 1.00 40.94 184 SER A O 1
ATOM 1464 N N . GLY A 1 185 ? 19.196 15.048 23.395 1.00 35.12 185 GLY A N 1
ATOM 1465 C CA . GLY A 1 185 ? 20.180 16.089 23.093 1.0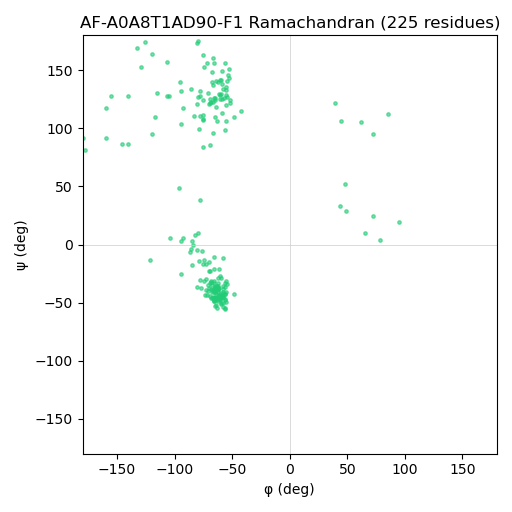0 35.12 185 GLY A CA 1
ATOM 1466 C C . GLY A 1 185 ? 19.783 17.269 22.198 1.00 35.12 185 GLY A C 1
ATOM 1467 O O . GLY A 1 185 ? 19.842 17.187 20.979 1.00 35.12 185 GLY A O 1
ATOM 1468 N N . ASP A 1 186 ? 19.607 18.405 22.872 1.00 35.66 186 ASP A N 1
ATOM 1469 C CA . ASP A 1 186 ? 20.110 19.739 22.519 1.00 35.66 186 ASP A CA 1
ATOM 1470 C C . ASP A 1 186 ? 19.361 20.696 21.558 1.00 35.66 186 ASP A C 1
ATOM 1472 O O . ASP A 1 186 ? 19.361 20.590 20.336 1.00 35.66 186 ASP A O 1
ATOM 1476 N N . ARG A 1 187 ? 18.900 21.775 22.221 1.00 38.62 187 ARG A N 1
ATOM 1477 C CA . ARG A 1 187 ? 18.782 23.190 21.815 1.00 38.62 187 ARG A CA 1
ATOM 1478 C C . ARG A 1 187 ? 17.708 23.570 20.794 1.00 38.62 187 ARG A C 1
ATOM 1480 O O . ARG A 1 187 ? 17.976 23.723 19.612 1.00 38.62 187 ARG A O 1
ATOM 1487 N N . SER A 1 188 ? 16.556 24.003 21.314 1.00 35.91 188 SER A N 1
ATOM 1488 C CA . SER A 1 188 ? 16.149 25.402 21.105 1.00 35.91 188 SER A CA 1
ATOM 1489 C C . SER A 1 188 ? 15.120 25.840 22.149 1.00 35.91 188 SER A C 1
ATOM 1491 O O . SER A 1 188 ? 14.024 25.291 22.247 1.00 35.91 188 SER A O 1
ATOM 1493 N N . ALA A 1 189 ? 15.488 26.837 22.950 1.00 34.59 189 ALA A N 1
ATOM 1494 C CA . ALA A 1 189 ? 14.626 27.445 23.948 1.00 34.59 189 ALA A CA 1
ATOM 1495 C C . ALA A 1 189 ? 13.487 28.250 23.287 1.00 34.59 189 ALA A C 1
ATOM 1497 O O . ALA A 1 189 ? 13.727 29.161 22.505 1.00 34.59 189 ALA A O 1
ATOM 1498 N N . ARG A 1 190 ? 12.253 27.862 23.628 1.00 38.19 190 ARG A N 1
ATOM 1499 C CA . ARG A 1 190 ? 11.117 28.685 24.089 1.00 38.19 190 ARG A CA 1
ATOM 1500 C C . ARG A 1 190 ? 10.865 30.061 23.437 1.00 38.19 190 ARG A C 1
ATOM 1502 O O . ARG A 1 190 ? 11.596 31.008 23.685 1.00 38.19 190 ARG A O 1
ATOM 1509 N N . ALA A 1 191 ? 9.666 30.221 22.874 1.00 30.34 191 ALA A N 1
ATOM 1510 C CA . ALA A 1 191 ? 8.773 31.347 23.182 1.00 30.34 191 ALA A CA 1
ATOM 1511 C C . ALA A 1 191 ? 7.321 30.933 22.883 1.00 30.34 191 ALA A C 1
ATOM 1513 O O . ALA A 1 191 ? 7.037 30.371 21.829 1.00 30.34 191 ALA A O 1
ATOM 1514 N N . GLY A 1 192 ? 6.434 31.118 23.862 1.00 34.53 192 GLY A N 1
ATOM 1515 C CA . GLY A 1 192 ? 5.054 30.635 23.829 1.00 34.53 192 GLY A CA 1
ATOM 1516 C C . GLY A 1 192 ? 4.144 31.446 22.913 1.00 34.53 192 GLY A C 1
ATOM 1517 O O . GLY A 1 192 ? 4.349 32.641 22.731 1.00 34.53 192 GLY A O 1
ATOM 1518 N N . VAL A 1 193 ? 3.105 30.793 22.393 1.00 34.72 193 VAL A N 1
ATOM 1519 C CA . VAL A 1 193 ? 1.925 31.456 21.831 1.00 34.72 193 VAL A CA 1
ATOM 1520 C C . VAL A 1 193 ? 0.692 30.655 22.253 1.00 34.72 193 VAL A C 1
ATOM 1522 O O . VAL A 1 193 ? 0.643 29.434 22.121 1.00 34.72 193 VAL A O 1
ATOM 1525 N N . THR A 1 194 ? -0.260 31.376 22.831 1.00 32.88 194 THR A N 1
ATOM 1526 C CA . THR A 1 194 ? -1.609 30.971 23.239 1.00 32.88 194 THR A CA 1
ATOM 1527 C C . THR A 1 194 ? -2.401 30.311 22.099 1.00 32.88 194 THR A C 1
ATOM 1529 O O . THR A 1 194 ? -2.197 30.655 20.933 1.00 32.88 194 THR A O 1
ATOM 1532 N N . PRO A 1 195 ? -3.343 29.390 22.384 1.00 32.97 195 PRO A N 1
ATOM 1533 C CA . PRO A 1 195 ? -4.195 28.832 21.344 1.00 32.97 195 PRO A CA 1
ATOM 1534 C C . PRO A 1 195 ? -5.251 29.870 20.946 1.00 32.97 195 PRO A C 1
ATOM 1536 O O . PRO A 1 195 ? -6.188 30.146 21.693 1.00 32.97 195 PRO A O 1
ATOM 1539 N N . ALA A 1 196 ? -5.092 30.460 19.761 1.00 32.25 196 ALA A N 1
ATOM 1540 C CA . ALA A 1 196 ? -6.150 31.227 19.122 1.00 32.25 196 ALA A CA 1
ATOM 1541 C C . ALA A 1 196 ? -7.197 30.264 18.541 1.00 32.25 196 ALA A C 1
ATOM 1543 O O . ALA A 1 196 ? -6.890 29.371 17.750 1.00 32.25 196 ALA A O 1
ATOM 1544 N N . LEU A 1 197 ? -8.442 30.470 18.960 1.00 39.47 197 LEU A N 1
ATOM 1545 C CA . LEU A 1 197 ? -9.645 29.882 18.395 1.00 39.47 197 LEU A CA 1
ATOM 1546 C C . LEU A 1 197 ? -9.791 30.369 16.940 1.00 39.47 197 LEU A C 1
ATOM 1548 O O . LEU A 1 197 ? -10.135 31.525 16.716 1.00 39.47 197 LEU A O 1
ATOM 1552 N N . CYS A 1 198 ? -9.532 29.506 15.957 1.00 30.53 198 CYS A N 1
ATOM 1553 C CA . CYS A 1 198 ? -9.841 29.783 14.552 1.00 30.53 198 CYS A CA 1
ATOM 1554 C C . CYS A 1 198 ? -10.825 28.739 14.022 1.00 30.53 198 CYS A C 1
ATOM 1556 O O . CYS A 1 198 ? -10.454 27.653 13.578 1.00 30.53 198 CYS A O 1
ATOM 1558 N N . SER A 1 199 ? -12.102 29.107 14.067 1.00 39.88 199 SER A N 1
ATOM 1559 C CA . SER A 1 199 ? -13.120 28.666 13.120 1.00 39.88 199 SER A CA 1
ATOM 1560 C C . SER A 1 199 ? -12.694 29.063 11.698 1.00 39.88 199 SER A C 1
ATOM 1562 O O . SER A 1 199 ? -12.260 30.188 11.465 1.00 39.88 199 SER A O 1
ATOM 1564 N N . GLY A 1 200 ? -12.790 28.146 10.730 1.00 31.48 200 GLY A N 1
ATOM 1565 C CA . GLY A 1 200 ? -12.384 28.450 9.356 1.00 31.48 200 GLY A CA 1
ATOM 1566 C C . GLY A 1 200 ? -12.565 27.307 8.359 1.00 31.48 200 GLY A C 1
ATOM 1567 O O . GLY A 1 200 ? -11.674 26.487 8.187 1.00 31.48 200 GLY A O 1
ATOM 1568 N N . LEU A 1 201 ? -13.737 27.306 7.718 1.00 31.92 201 LEU A N 1
ATOM 1569 C CA . LEU A 1 201 ? -14.008 27.017 6.301 1.00 31.92 201 LEU A CA 1
ATOM 1570 C C . LEU A 1 201 ? -13.318 25.794 5.658 1.00 31.92 201 LEU A C 1
ATOM 1572 O O . LEU A 1 201 ? -12.150 25.821 5.276 1.00 31.92 201 LEU A O 1
ATOM 1576 N N . ARG A 1 202 ? -14.118 24.738 5.434 1.00 39.34 202 ARG A N 1
ATOM 1577 C CA . ARG A 1 202 ? -13.767 23.582 4.595 1.00 39.34 202 ARG A CA 1
ATOM 1578 C C . ARG A 1 202 ? -13.373 24.036 3.188 1.00 39.34 202 ARG A C 1
ATOM 1580 O O . ARG A 1 202 ? -14.196 24.559 2.444 1.00 39.34 202 ARG A O 1
ATOM 1587 N N . THR A 1 203 ? -12.147 23.724 2.793 1.00 32.66 203 THR A N 1
ATOM 1588 C CA . THR A 1 203 ? -11.774 23.570 1.384 1.00 32.66 203 THR A CA 1
ATOM 1589 C C . THR A 1 203 ? -12.268 22.194 0.910 1.00 32.66 203 THR A C 1
ATOM 1591 O O . THR A 1 203 ? -11.989 21.207 1.599 1.00 32.66 203 THR A O 1
ATOM 1594 N N . PRO A 1 204 ? -13.016 22.077 -0.203 1.00 33.12 204 PRO A N 1
ATOM 1595 C CA . PRO A 1 204 ? -13.453 20.777 -0.699 1.00 33.12 204 PRO A CA 1
ATOM 1596 C C . PRO A 1 204 ? -12.259 19.953 -1.206 1.00 33.12 204 PRO A C 1
ATOM 1598 O O . PRO A 1 204 ? -11.324 20.479 -1.811 1.00 33.12 204 PRO A O 1
ATOM 1601 N N . SER A 1 205 ? -12.290 18.654 -0.903 1.00 38.09 205 SER A N 1
ATOM 1602 C CA . SER A 1 205 ? -11.287 17.664 -1.307 1.00 38.09 205 SER A CA 1
ATOM 1603 C C . SER A 1 205 ? -11.255 17.510 -2.836 1.00 38.09 205 SER A C 1
ATOM 1605 O O . SER A 1 205 ? -12.320 17.470 -3.448 1.00 38.09 205 SER A O 1
ATOM 1607 N N . PRO A 1 206 ? -10.077 17.365 -3.469 1.00 34.59 206 PRO A N 1
ATOM 1608 C CA . PRO A 1 206 ? -9.958 17.201 -4.918 1.00 34.59 206 PRO A CA 1
ATOM 1609 C C . PRO A 1 206 ? -10.178 15.750 -5.398 1.00 34.59 206 PRO A C 1
ATOM 1611 O O . PRO A 1 206 ? -9.919 15.450 -6.561 1.00 34.59 206 PRO A O 1
ATOM 1614 N N . PHE A 1 207 ? -10.614 14.834 -4.526 1.00 41.09 207 PHE A N 1
ATOM 1615 C CA . PHE A 1 207 ? -10.883 13.438 -4.886 1.00 41.09 207 PHE A CA 1
ATOM 1616 C C . PHE A 1 207 ? -12.367 13.214 -5.212 1.00 41.09 207 PHE A C 1
ATOM 1618 O O . PHE A 1 207 ? -13.212 13.719 -4.474 1.00 41.09 207 PHE A O 1
ATOM 1625 N N . PRO A 1 208 ? -12.705 12.416 -6.243 1.00 39.78 208 PRO A N 1
ATOM 1626 C CA . PRO A 1 208 ? -14.061 11.905 -6.391 1.00 39.78 208 PRO A CA 1
ATOM 1627 C C . PRO A 1 208 ? -14.376 10.954 -5.229 1.00 39.78 208 PRO A C 1
ATOM 1629 O O . PRO A 1 208 ? -13.627 10.009 -4.964 1.00 39.78 208 PRO A O 1
ATOM 1632 N N . GLU A 1 209 ? -15.475 11.220 -4.526 1.00 41.19 209 GLU A N 1
ATOM 1633 C CA . GLU A 1 209 ? -16.072 10.267 -3.594 1.00 41.19 209 GLU A CA 1
ATOM 1634 C C . GLU A 1 209 ? -16.436 8.985 -4.351 1.00 41.19 209 GLU A C 1
ATOM 1636 O O . GLU A 1 209 ? -16.912 9.009 -5.488 1.00 41.19 209 GLU A O 1
ATOM 1641 N N . ARG A 1 210 ? -16.160 7.843 -3.720 1.00 39.31 210 ARG A N 1
ATOM 1642 C CA . ARG A 1 210 ? -16.553 6.525 -4.216 1.00 39.31 210 ARG A CA 1
ATOM 1643 C C . ARG A 1 210 ? -18.084 6.502 -4.341 1.00 39.31 210 ARG A C 1
ATOM 1645 O O . ARG A 1 210 ? -18.735 6.841 -3.352 1.00 39.31 210 ARG A O 1
ATOM 1652 N N . PRO A 1 211 ? -18.673 6.096 -5.478 1.00 36.03 211 PRO A N 1
ATOM 1653 C CA . PRO A 1 211 ? -20.116 5.925 -5.531 1.00 36.03 211 PRO A CA 1
ATOM 1654 C C . PRO A 1 211 ? -20.530 4.831 -4.530 1.00 36.03 211 PRO A C 1
ATOM 1656 O O . PRO A 1 211 ? -19.812 3.830 -4.393 1.00 36.03 211 PRO A O 1
ATOM 1659 N N . PRO A 1 212 ? -21.647 5.005 -3.802 1.00 31.55 212 PRO A N 1
ATOM 1660 C CA . PRO A 1 212 ? -22.226 3.923 -3.017 1.00 31.55 212 PRO A CA 1
ATOM 1661 C C . PRO A 1 212 ? -22.593 2.768 -3.959 1.00 31.55 212 PRO A C 1
ATOM 1663 O O . PRO A 1 212 ? -23.040 3.004 -5.079 1.00 31.55 212 PRO A O 1
ATOM 1666 N N . SER A 1 213 ? -22.383 1.521 -3.523 1.00 39.69 213 SER A N 1
ATOM 1667 C CA . SER A 1 213 ? -22.842 0.340 -4.260 1.00 39.69 213 SER A CA 1
ATOM 1668 C C . SER A 1 213 ? -24.344 0.450 -4.505 1.00 39.69 213 SER A C 1
ATOM 1670 O O . SER A 1 213 ? -25.133 0.272 -3.576 1.00 39.69 213 SER A O 1
ATOM 1672 N N . GLU A 1 214 ? -24.737 0.735 -5.746 1.00 33.16 214 GLU A N 1
ATOM 1673 C CA . GLU A 1 214 ? -26.121 0.602 -6.179 1.00 33.16 214 GLU A CA 1
ATOM 1674 C C . GLU A 1 214 ? -26.547 -0.853 -5.982 1.00 33.16 214 GLU A C 1
ATOM 1676 O O . GLU A 1 214 ? -26.060 -1.785 -6.628 1.00 33.16 214 GLU A O 1
ATOM 1681 N N . ARG A 1 215 ? -27.474 -1.041 -5.044 1.00 38.66 215 ARG A N 1
ATOM 1682 C CA . ARG A 1 215 ? -28.405 -2.157 -5.094 1.00 38.66 215 ARG A CA 1
ATOM 1683 C C . ARG A 1 215 ? -29.201 -2.005 -6.385 1.00 38.66 215 ARG A C 1
ATOM 1685 O O . ARG A 1 215 ? -29.810 -0.971 -6.621 1.00 38.66 215 ARG A O 1
ATOM 1692 N N . SER A 1 216 ? -29.181 -3.055 -7.193 1.00 41.88 216 SER A N 1
ATOM 1693 C CA . SER A 1 216 ? -30.056 -3.242 -8.343 1.00 41.88 216 SER A CA 1
ATOM 1694 C C . SER A 1 216 ? -31.524 -3.159 -7.906 1.00 41.88 216 SER A C 1
ATOM 1696 O O . SER A 1 216 ? -32.079 -4.152 -7.438 1.00 41.88 216 SER A O 1
ATOM 1698 N N . GLU A 1 217 ? -32.166 -2.008 -8.084 1.00 34.56 217 GLU A N 1
ATOM 1699 C CA . GLU A 1 217 ? -33.626 -1.915 -8.144 1.00 34.56 217 GLU A CA 1
ATOM 1700 C C . GLU A 1 217 ? -34.056 -1.958 -9.611 1.00 34.56 217 GLU A C 1
ATOM 1702 O O . GLU A 1 217 ? -33.900 -1.010 -10.376 1.00 34.56 217 GLU A O 1
ATOM 1707 N N . VAL A 1 218 ? -34.560 -3.125 -10.006 1.00 40.22 218 VAL A N 1
ATOM 1708 C CA . VAL A 1 218 ? -35.231 -3.365 -11.284 1.00 40.22 218 VAL A CA 1
ATOM 1709 C C . VAL A 1 218 ? -36.562 -2.604 -11.277 1.00 40.22 218 VAL A C 1
ATOM 1711 O O . VAL A 1 218 ? -37.398 -2.890 -10.416 1.00 40.22 218 VAL A O 1
ATOM 1714 N N . PRO A 1 219 ? -36.838 -1.696 -12.231 1.00 38.38 219 PRO A N 1
ATOM 1715 C CA . PRO A 1 219 ? -38.178 -1.157 -12.400 1.00 38.38 219 PRO A CA 1
ATOM 1716 C C . PRO A 1 219 ? -39.051 -2.218 -13.079 1.00 38.38 219 PRO A C 1
ATOM 1718 O O . PRO A 1 219 ? -38.897 -2.514 -14.264 1.00 38.38 219 PRO A O 1
ATOM 1721 N N . MET A 1 220 ? -39.975 -2.807 -12.322 1.00 37.41 220 MET A N 1
ATOM 1722 C CA . MET A 1 220 ? -41.098 -3.557 -12.883 1.00 37.41 220 MET A CA 1
ATOM 1723 C C . MET A 1 220 ? -41.986 -2.574 -13.655 1.00 37.41 220 MET A C 1
ATOM 1725 O O . MET A 1 220 ? -42.666 -1.743 -13.054 1.00 37.41 220 MET A O 1
ATOM 1729 N N . TYR A 1 221 ? -41.995 -2.667 -14.985 1.00 37.28 221 TYR A N 1
ATOM 1730 C CA . TYR A 1 221 ? -43.055 -2.079 -15.803 1.00 37.28 221 TYR A CA 1
ATOM 1731 C C . TYR A 1 221 ? -44.354 -2.841 -15.505 1.00 37.28 221 TYR A C 1
ATOM 1733 O O . TYR A 1 221 ? -44.604 -3.909 -16.060 1.00 37.28 221 TYR A O 1
ATOM 1741 N N . LEU A 1 222 ? -45.175 -2.303 -14.604 1.00 41.59 222 LEU A N 1
ATOM 1742 C CA . LEU A 1 222 ? -46.586 -2.661 -14.506 1.00 41.59 222 LEU A CA 1
ATOM 1743 C C . LEU A 1 222 ? -47.378 -1.668 -15.354 1.00 41.59 222 LEU A C 1
ATOM 1745 O O . LEU A 1 222 ? -47.326 -0.459 -15.141 1.00 41.59 222 LEU A O 1
ATOM 1749 N N . GLY A 1 223 ? -48.042 -2.212 -16.372 1.00 37.16 223 GLY A N 1
ATOM 1750 C CA . GLY A 1 223 ? -48.843 -1.471 -17.331 1.00 37.16 223 GLY A CA 1
ATOM 1751 C C . GLY A 1 223 ? -50.094 -0.837 -16.729 1.00 37.16 223 GLY A C 1
ATOM 1752 O O . GLY A 1 223 ? -50.602 -1.253 -15.690 1.00 37.16 223 GLY A O 1
ATOM 1753 N N . GLY A 1 224 ? -50.606 0.152 -17.456 1.00 33.28 224 GLY A N 1
ATOM 1754 C CA . GLY A 1 224 ? -51.889 0.780 -17.183 1.00 33.28 224 GLY A CA 1
ATOM 1755 C C . GLY A 1 224 ? -52.234 1.842 -18.224 1.00 33.28 224 GLY A C 1
ATOM 1756 O O . GLY A 1 224 ? -52.044 3.026 -17.981 1.00 33.28 224 GLY A O 1
ATOM 1757 N N . GLY A 1 225 ? -52.750 1.422 -19.383 1.00 37.12 225 GLY A N 1
ATOM 1758 C CA . GLY A 1 225 ? -53.947 2.092 -19.918 1.00 37.12 225 GLY A CA 1
ATOM 1759 C C . GLY A 1 225 ? -55.183 1.534 -19.186 1.00 37.12 225 GLY A C 1
ATOM 1760 O O . GLY A 1 225 ? -55.014 0.551 -18.458 1.00 37.12 225 GLY A O 1
ATOM 1761 N N . PRO A 1 226 ? -56.416 2.050 -19.366 1.00 45.06 226 PRO A N 1
ATOM 1762 C CA . PRO A 1 226 ? -56.891 2.982 -20.396 1.00 45.06 226 PRO A CA 1
ATOM 1763 C C . PRO A 1 226 ? -57.724 4.172 -19.851 1.00 45.06 226 PRO A C 1
ATOM 1765 O O . PRO A 1 226 ? -58.154 4.156 -18.700 1.00 45.06 226 PRO A O 1
ATOM 1768 N N . ALA A 1 227 ? -57.987 5.162 -20.712 1.00 38.59 227 ALA A N 1
ATOM 1769 C CA . ALA A 1 227 ? -59.289 5.802 -20.989 1.00 38.59 227 ALA A CA 1
ATOM 1770 C C . ALA A 1 227 ? -59.067 7.020 -21.897 1.00 38.59 227 ALA A C 1
ATOM 1772 O O . ALA A 1 227 ? -58.288 7.913 -21.496 1.00 38.59 227 ALA A O 1
#

Solvent-accessible surface area (backbone atoms only — not comparable to full-atom values): 14694 Å² total; per-residue (Å²): 131,87,50,75,67,63,57,55,70,71,49,77,94,63,83,72,100,56,97,52,64,70,84,65,53,87,84,51,67,75,47,76,71,58,56,71,64,66,60,54,87,93,51,65,54,59,45,53,50,55,51,45,56,55,48,50,41,50,59,39,60,62,69,68,77,60,94,80,57,88,65,56,69,68,58,55,50,30,51,52,45,45,54,44,45,56,48,35,62,73,38,46,68,60,44,50,52,47,36,54,53,34,40,53,48,26,64,73,66,32,65,67,49,48,46,54,46,36,34,51,58,22,52,75,73,71,44,60,34,56,46,51,81,93,52,92,58,94,83,59,59,92,88,56,75,52,37,46,72,56,34,65,75,59,81,47,93,56,84,68,55,68,69,58,47,53,49,47,54,51,47,50,56,54,49,50,63,66,72,48,76,77,93,68,84,87,88,81,86,84,84,90,79,79,89,76,89,75,88,79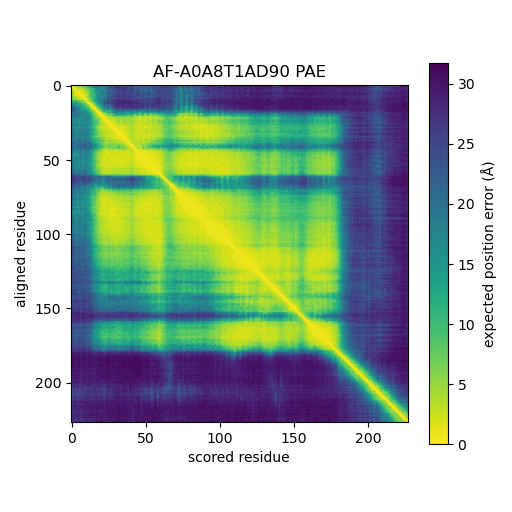,79,89,76,82,75,96,65,84,77,79,79,76,84,77,74,88,75,78,82,79,87,76,86,79,82,88,135

Radius of gyration: 24.7 Å; Cα contacts (8 Å, |Δi|>4): 132; chains: 1; bounding box: 80×46×58 Å

Sequence (227 aa):
MPSASEIASRLGATSPPNPIPLYVCSAIVDDAEAAAQHFDSMTNQRRDYFIGLFHELRWHASKRTSRKSKVPEWVALCQSWNAFVENFNKDAKAYRARITAVQRRFETFSRRHMIDRLHNEAMEVGIPCAVPFGTACSHCSPGAERLTERDVTGYTIVRVPAQLRDLCVQLERCDERRDTPSVSGDRSARAGVTPALCSGLRTPSPFPERPPSERSEVPMYLGGGPA

Secondary structure (DSSP, 8-state):
---HHHHHHT-TT---S-SS-TT--TTPPP-HHHHTT---TTSSHHHHHHHHHHHHHHHHTT-PPPTT--S-HHHHHHHHHHHHHHHHHH-HHHHHHHHHHHHHHHHHH-HHHHHHHHHHHHHHTT--B-S-TTS--SSSPTT--B--HHHHTT-SS----HHHHHHHHHHHHHHHHHHS---------------------PPPPSSPPPPP---------------

Mean predicted aligned error: 16.39 Å

Organism: NCBI:txid29920